Protein AF-A0A2S6N1A1-F1 (afdb_monomer)

Solvent-accessible surface area (backbone atoms only — not comparable to full-atom values): 15565 Å² total; per-residue (Å²): 141,82,86,84,81,82,80,78,83,79,80,75,78,76,71,74,73,72,76,76,71,89,35,47,64,94,71,44,36,56,57,73,34,81,46,63,62,74,66,65,84,39,63,85,40,58,79,93,65,59,42,28,20,37,70,32,15,41,7,48,37,61,89,64,79,57,38,62,58,82,70,67,81,54,87,42,50,49,68,40,73,89,80,32,36,38,38,30,65,29,60,70,36,71,52,67,33,32,38,29,42,55,96,36,23,28,22,38,40,32,47,17,30,44,27,34,42,28,40,25,38,32,26,36,33,86,74,36,42,28,36,34,35,28,37,65,43,16,21,47,29,36,41,30,24,23,27,40,33,17,74,41,41,57,16,58,95,81,23,17,47,34,32,34,19,19,38,26,38,37,42,32,31,20,28,41,32,34,15,2,8,18,41,34,26,32,80,26,35,24,56,82,22,50,37,37,41,28,24,21,27,41,33,24,24,12,51,25,91,90,48,62,8,19,57,22,40,40,37,43,72,34,56,24,36,40,37,42,31,26,27,24,38,40,26,84,64,41,59,17,49,21,43,33,32,64,36,42,10,24,35,38,41,29,50,28,39,40,39,41,34,23,45,18,55,29,35,37,36,65,91,50,44,81,40,53,31,37,42,28,51,27,39,31,37,56,92,48,28,80,37,63,52,31,91,69,42,54,61,70,62,81,51,94,37,60,42,36,41,59,24,31,33,23,86,79,57,49,72,49,40,42,87,74,88,127

Mean predicted aligned error: 6.39 Å

Organism: NCBI:txid333368

Structure (mmCIF, N/CA/C/O backbone):
data_AF-A0A2S6N1A1-F1
#
_entry.id   AF-A0A2S6N1A1-F1
#
loop_
_atom_site.group_PDB
_atom_site.id
_atom_site.type_symbol
_atom_site.label_atom_id
_atom_site.label_alt_id
_atom_site.label_comp_id
_atom_site.label_asym_id
_atom_site.label_entity_id
_atom_site.label_seq_id
_atom_site.pdbx_PDB_ins_code
_atom_site.Cartn_x
_atom_site.Cartn_y
_atom_site.Cartn_z
_atom_site.occupancy
_atom_site.B_iso_or_equiv
_atom_site.auth_seq_id
_atom_site.auth_comp_id
_atom_site.auth_asym_id
_atom_site.auth_atom_id
_atom_site.pdbx_PDB_model_num
ATOM 1 N N . MET A 1 1 ? 62.321 -42.738 20.023 1.00 43.50 1 MET A N 1
ATOM 2 C CA . MET A 1 1 ? 61.514 -42.661 18.787 1.00 43.50 1 MET A CA 1
ATOM 3 C C . MET A 1 1 ? 60.068 -42.420 19.190 1.00 43.50 1 MET A C 1
ATOM 5 O O . MET A 1 1 ? 59.395 -43.364 19.571 1.00 43.50 1 MET A O 1
ATOM 9 N N . ALA A 1 2 ? 59.629 -41.161 19.205 1.00 40.44 2 ALA A N 1
ATOM 10 C CA . ALA A 1 2 ? 58.243 -40.781 19.471 1.00 40.44 2 ALA A CA 1
ATOM 11 C C . ALA A 1 2 ? 57.695 -40.133 18.195 1.00 40.44 2 ALA A C 1
ATOM 13 O O . ALA A 1 2 ? 58.291 -39.187 17.682 1.00 40.44 2 ALA A O 1
ATOM 14 N N . ALA A 1 3 ? 56.633 -40.717 17.643 1.00 39.03 3 ALA A N 1
ATOM 15 C CA . ALA A 1 3 ? 56.030 -40.306 16.384 1.00 39.03 3 ALA A CA 1
ATOM 16 C C . ALA A 1 3 ? 55.129 -39.081 16.597 1.00 39.03 3 ALA A C 1
ATOM 18 O O . ALA A 1 3 ? 54.182 -39.128 17.380 1.00 39.03 3 ALA A O 1
ATOM 19 N N . PHE A 1 4 ? 55.422 -37.996 15.881 1.00 35.44 4 PHE A N 1
ATOM 20 C CA . PHE A 1 4 ? 54.523 -36.856 15.717 1.00 35.44 4 PHE A CA 1
ATOM 21 C C . PHE A 1 4 ? 53.447 -37.227 14.687 1.00 35.44 4 PHE A C 1
ATOM 23 O O . PHE A 1 4 ? 53.740 -37.366 13.501 1.00 35.44 4 PHE A O 1
ATOM 30 N N . LEU A 1 5 ? 52.203 -37.394 15.137 1.00 42.78 5 LEU A N 1
ATOM 31 C CA . LEU A 1 5 ? 51.035 -37.472 14.260 1.00 42.78 5 LEU A CA 1
ATOM 32 C C . LEU A 1 5 ? 50.589 -36.042 13.929 1.00 42.78 5 LEU A C 1
ATOM 34 O O . LEU A 1 5 ? 50.049 -35.338 14.780 1.00 42.78 5 LEU A O 1
ATOM 38 N N . GLY A 1 6 ? 50.856 -35.609 12.697 1.00 37.38 6 GLY A N 1
ATOM 39 C CA . GLY A 1 6 ? 50.357 -34.348 12.154 1.00 37.38 6 GLY A CA 1
ATOM 40 C C . GLY A 1 6 ? 48.846 -34.417 11.937 1.00 37.38 6 GLY A C 1
ATOM 41 O O . GLY A 1 6 ? 48.356 -35.288 11.221 1.00 37.38 6 GLY A O 1
ATOM 42 N N . SER A 1 7 ? 48.105 -33.503 12.560 1.00 45.72 7 SER A N 1
ATOM 43 C CA . SER A 1 7 ? 46.684 -33.303 12.285 1.00 45.72 7 SER A CA 1
ATOM 44 C C . SER A 1 7 ? 46.526 -32.480 11.004 1.00 45.72 7 SER A C 1
ATOM 46 O O . SER A 1 7 ? 47.106 -31.405 10.859 1.00 45.72 7 SER A O 1
ATOM 48 N N . ALA A 1 8 ? 45.761 -33.005 10.048 1.00 42.38 8 ALA A N 1
ATOM 49 C CA . ALA A 1 8 ? 45.391 -32.275 8.842 1.00 42.38 8 ALA A CA 1
ATOM 50 C C . ALA A 1 8 ? 44.412 -31.136 9.197 1.00 42.38 8 ALA A C 1
ATOM 52 O O . ALA A 1 8 ? 43.505 -31.349 10.012 1.00 42.38 8 ALA A O 1
ATOM 53 N N . PRO A 1 9 ? 44.549 -29.940 8.600 1.00 43.59 9 PRO A N 1
ATOM 54 C CA . PRO A 1 9 ? 43.624 -28.847 8.850 1.00 43.59 9 PRO A CA 1
ATOM 55 C C . PRO A 1 9 ? 42.248 -29.191 8.270 1.00 43.59 9 PRO A C 1
ATOM 57 O O . PRO A 1 9 ? 42.107 -29.501 7.087 1.00 43.59 9 PRO A O 1
ATOM 60 N N . ARG A 1 10 ? 41.216 -29.132 9.120 1.00 42.94 10 ARG A N 1
ATOM 61 C CA . ARG A 1 10 ? 39.816 -29.183 8.691 1.00 42.94 10 ARG A CA 1
ATOM 62 C C . ARG A 1 10 ? 39.534 -27.951 7.835 1.00 42.94 10 ARG A C 1
ATOM 64 O O . ARG A 1 10 ? 39.530 -26.835 8.347 1.00 42.94 10 ARG A O 1
ATOM 71 N N . THR A 1 11 ? 39.265 -28.153 6.552 1.00 40.56 11 THR A N 1
ATOM 72 C CA . THR A 1 11 ? 38.637 -27.140 5.703 1.00 40.56 11 THR A CA 1
ATOM 73 C C . THR A 1 11 ? 37.229 -26.892 6.232 1.00 40.56 11 THR A C 1
ATOM 75 O O . THR A 1 11 ? 36.327 -27.704 6.024 1.00 40.56 11 THR A O 1
ATOM 78 N N . ALA A 1 12 ? 37.048 -25.797 6.968 1.00 46.50 12 ALA A N 1
ATOM 79 C CA . ALA A 1 12 ? 35.724 -25.286 7.276 1.00 46.50 12 ALA A CA 1
ATOM 80 C C . ALA A 1 12 ? 35.071 -24.888 5.948 1.00 46.50 12 ALA A C 1
ATOM 82 O O . ALA A 1 12 ? 35.546 -23.971 5.277 1.00 46.50 12 ALA A O 1
ATOM 83 N N . SER A 1 13 ? 34.012 -25.593 5.538 1.00 44.03 13 SER A N 1
ATOM 84 C CA . SER A 1 13 ? 33.155 -25.078 4.478 1.00 44.03 13 SER A CA 1
ATOM 85 C C . SER A 1 13 ? 32.504 -23.825 5.036 1.00 44.03 13 SER A C 1
ATOM 87 O O . SER A 1 13 ? 31.691 -23.901 5.961 1.00 44.03 13 SER A O 1
ATOM 89 N N . VAL A 1 14 ? 32.896 -22.671 4.513 1.00 41.72 14 VAL A N 1
ATOM 90 C CA . VAL A 1 14 ? 32.161 -21.436 4.742 1.00 41.72 14 VAL A CA 1
ATOM 91 C C . VAL A 1 14 ? 30.818 -21.660 4.059 1.00 41.72 14 VAL A C 1
ATOM 93 O O . VAL A 1 14 ? 30.717 -21.588 2.836 1.00 41.72 14 VAL A O 1
ATOM 96 N N . ALA A 1 15 ? 29.804 -22.058 4.827 1.00 40.16 15 ALA A N 1
ATOM 97 C CA . ALA A 1 15 ? 28.438 -21.938 4.363 1.00 40.16 15 ALA A CA 1
ATOM 98 C C . ALA A 1 15 ? 28.276 -20.453 4.044 1.00 40.16 15 ALA A C 1
ATOM 100 O O . ALA A 1 15 ? 28.419 -19.616 4.937 1.00 40.16 15 ALA A O 1
ATOM 101 N N . SER A 1 16 ? 28.102 -20.130 2.762 1.00 40.66 16 SER A N 1
ATOM 102 C CA . SER A 1 16 ? 27.663 -18.803 2.358 1.00 40.66 16 SER A CA 1
ATOM 103 C C . SER A 1 16 ? 26.412 -18.533 3.181 1.00 40.66 16 SER A C 1
ATOM 105 O O . SER A 1 16 ? 25.405 -19.224 3.024 1.00 40.66 16 SER A O 1
ATOM 107 N N . ALA A 1 17 ? 26.519 -17.621 4.149 1.00 37.09 17 ALA A N 1
ATOM 108 C CA . ALA A 1 17 ? 25.348 -17.072 4.790 1.00 37.09 17 ALA A CA 1
ATOM 109 C C . ALA A 1 17 ? 24.544 -16.481 3.637 1.00 37.09 17 ALA A C 1
ATOM 111 O O . ALA A 1 17 ? 24.997 -15.523 3.008 1.00 37.09 17 ALA A O 1
ATOM 112 N N . ALA A 1 18 ? 23.431 -17.129 3.288 1.00 42.22 18 ALA A N 1
ATOM 113 C CA . ALA A 1 18 ? 22.485 -16.558 2.356 1.00 42.22 18 ALA A CA 1
ATOM 114 C C . ALA A 1 18 ? 22.212 -15.151 2.880 1.00 42.22 18 ALA A C 1
ATOM 116 O O . ALA A 1 18 ? 21.794 -14.996 4.031 1.00 42.22 18 ALA A O 1
ATOM 117 N N . VAL A 1 19 ? 22.550 -14.135 2.084 1.00 43.16 19 VAL A N 1
ATOM 118 C CA . VAL A 1 19 ? 22.089 -12.778 2.353 1.00 43.16 19 VAL A CA 1
ATOM 119 C C . VAL A 1 19 ? 20.589 -12.931 2.535 1.00 43.16 19 VAL A C 1
ATOM 121 O O . VAL A 1 19 ? 19.921 -13.437 1.633 1.00 43.16 19 VAL A O 1
ATOM 124 N N . ALA A 1 20 ? 20.086 -12.614 3.728 1.00 51.88 20 ALA A N 1
ATOM 125 C CA . ALA A 1 20 ? 18.657 -12.502 3.925 1.00 51.88 20 ALA A CA 1
ATOM 126 C C . ALA A 1 20 ? 18.229 -11.369 2.997 1.00 51.88 20 ALA A C 1
ATOM 128 O O . ALA A 1 20 ? 18.444 -10.197 3.302 1.00 51.88 20 ALA A O 1
ATOM 129 N N . ILE A 1 21 ? 17.762 -11.730 1.802 1.00 69.44 21 ILE A N 1
ATOM 130 C CA . ILE A 1 21 ? 17.160 -10.784 0.882 1.00 69.44 21 ILE A CA 1
ATOM 131 C C . ILE A 1 21 ? 15.984 -10.231 1.678 1.00 69.44 21 ILE A C 1
ATOM 133 O O . ILE A 1 21 ? 15.171 -11.010 2.171 1.00 69.44 21 ILE A O 1
ATOM 137 N N . GLY A 1 22 ? 15.977 -8.924 1.939 1.00 87.44 22 GLY A N 1
ATOM 138 C CA . GLY A 1 22 ? 14.981 -8.256 2.778 1.00 87.44 22 GLY A CA 1
ATOM 139 C C . GLY A 1 22 ? 13.607 -8.196 2.112 1.00 87.44 22 GLY A C 1
ATOM 140 O O . GLY A 1 22 ? 13.000 -7.141 2.103 1.00 87.44 22 GLY A O 1
ATOM 141 N N . ASP A 1 23 ? 13.157 -9.310 1.533 1.00 94.44 23 ASP A N 1
ATOM 142 C CA . ASP A 1 23 ? 11.966 -9.471 0.702 1.00 94.44 23 ASP A CA 1
ATOM 143 C C . ASP A 1 23 ? 10.694 -9.778 1.504 1.00 94.44 23 ASP A C 1
ATOM 145 O O . ASP A 1 23 ? 9.667 -10.145 0.931 1.00 94.44 23 ASP A O 1
ATOM 149 N N . GLY A 1 24 ? 10.772 -9.675 2.834 1.00 96.19 24 GLY A N 1
ATOM 150 C CA . GLY A 1 24 ? 9.669 -9.880 3.777 1.00 96.19 24 GLY A CA 1
ATOM 151 C C . GLY A 1 24 ? 9.327 -11.342 4.070 1.00 96.19 24 GLY A C 1
ATOM 152 O O . GLY A 1 24 ? 8.709 -11.639 5.089 1.00 96.19 24 GLY A O 1
ATOM 153 N N . SER A 1 25 ? 9.788 -12.298 3.262 1.00 97.06 25 SER A N 1
ATOM 154 C CA . SER A 1 25 ? 9.294 -13.681 3.326 1.00 97.06 25 SER A CA 1
ATOM 155 C C . SER A 1 25 ? 9.544 -14.408 4.652 1.00 97.06 25 SER A C 1
ATOM 157 O O . SER A 1 25 ? 8.787 -15.314 4.999 1.00 97.06 25 SER A O 1
ATOM 159 N N . SER A 1 26 ? 10.565 -14.015 5.423 1.00 95.38 26 SER A N 1
ATOM 160 C CA . SER A 1 26 ? 10.828 -14.560 6.763 1.00 95.38 26 SER A CA 1
ATOM 161 C C . SER A 1 26 ? 9.805 -14.126 7.815 1.00 95.38 26 SER A C 1
ATOM 163 O O . SER A 1 26 ? 9.686 -14.779 8.849 1.00 95.38 26 SER A O 1
ATOM 165 N N . ASN A 1 27 ? 9.098 -13.023 7.562 1.00 96.00 27 ASN A N 1
ATOM 166 C CA . ASN A 1 27 ? 8.098 -12.433 8.449 1.00 96.00 27 ASN A CA 1
ATOM 167 C C . ASN A 1 27 ? 6.667 -12.648 7.935 1.00 96.00 27 ASN A C 1
ATOM 169 O O . ASN A 1 27 ? 5.724 -12.169 8.556 1.00 96.00 27 ASN A O 1
ATOM 173 N N . ALA A 1 28 ? 6.498 -13.377 6.829 1.00 97.12 28 ALA A N 1
ATOM 174 C CA . ALA A 1 28 ? 5.202 -13.662 6.232 1.00 97.12 28 ALA A CA 1
ATOM 175 C C . ALA A 1 28 ? 4.205 -14.252 7.241 1.00 97.12 28 ALA A C 1
ATOM 177 O O . ALA A 1 28 ? 4.561 -15.080 8.089 1.00 97.12 28 ALA A O 1
ATOM 178 N N . SER A 1 29 ? 2.932 -13.866 7.122 1.00 96.81 29 SER A N 1
ATOM 179 C CA . SER A 1 29 ? 1.874 -14.489 7.913 1.00 96.81 29 SER A CA 1
ATOM 180 C C . SER A 1 29 ? 1.677 -15.947 7.496 1.00 96.81 29 SER A C 1
ATOM 182 O O . SER A 1 29 ? 1.967 -16.348 6.367 1.00 96.81 29 SER A O 1
ATOM 184 N N . ALA A 1 30 ? 1.194 -16.769 8.429 1.00 98.12 30 ALA A N 1
ATOM 185 C CA . ALA A 1 30 ? 0.860 -18.153 8.124 1.00 98.12 30 ALA A CA 1
ATOM 186 C C . ALA A 1 30 ? -0.243 -18.197 7.059 1.00 98.12 30 ALA A C 1
ATOM 188 O O . ALA A 1 30 ? -1.239 -17.496 7.192 1.00 98.12 30 ALA A O 1
ATOM 189 N N . GLY A 1 31 ? -0.070 -19.031 6.037 1.00 98.25 31 GLY A N 1
ATOM 190 C CA . GLY A 1 31 ? -1.095 -19.281 5.033 1.00 98.25 31 GLY A CA 1
ATOM 191 C C . GLY A 1 31 ? -0.532 -19.663 3.673 1.00 98.25 31 GLY A C 1
ATOM 192 O O . GLY A 1 31 ? 0.687 -19.709 3.469 1.00 98.25 31 GLY A O 1
ATOM 193 N N . ALA A 1 32 ? -1.428 -19.963 2.736 1.00 98.44 32 ALA A N 1
ATOM 194 C CA . ALA A 1 32 ? -1.060 -20.192 1.341 1.00 98.44 32 ALA A CA 1
ATOM 195 C C . ALA A 1 32 ? -0.929 -18.856 0.582 1.00 98.44 32 ALA A C 1
ATOM 197 O O . ALA A 1 32 ? -1.766 -17.980 0.771 1.00 98.44 32 ALA A O 1
ATOM 198 N N . PRO A 1 33 ? 0.062 -18.671 -0.311 1.00 98.62 33 PRO A N 1
ATOM 199 C CA . PRO A 1 33 ? 0.123 -17.468 -1.142 1.00 98.62 33 PRO A CA 1
ATOM 200 C C . PRO A 1 33 ? -1.154 -17.308 -1.983 1.00 98.62 33 PRO A C 1
ATOM 202 O O . PRO A 1 33 ? -1.675 -18.296 -2.502 1.00 98.62 33 PRO A O 1
ATOM 205 N N . GLN A 1 34 ? -1.641 -16.076 -2.137 1.00 98.44 34 GLN A N 1
ATOM 206 C CA . GLN A 1 34 ? -2.904 -15.761 -2.817 1.00 98.44 34 GLN A CA 1
ATOM 207 C C . GLN A 1 34 ? -2.883 -16.053 -4.326 1.00 98.44 34 GLN A C 1
ATOM 209 O O . GLN A 1 34 ? -3.880 -16.487 -4.900 1.00 98.44 34 GLN A O 1
ATOM 214 N N . VAL A 1 35 ? -1.747 -15.821 -4.987 1.00 98.00 35 VAL A N 1
ATOM 215 C CA . VAL A 1 35 ? -1.579 -15.903 -6.447 1.00 98.00 35 VAL A CA 1
ATOM 216 C C . VAL A 1 35 ? -0.312 -16.686 -6.838 1.00 98.00 35 VAL A C 1
ATOM 218 O O . VAL A 1 35 ? 0.534 -16.200 -7.592 1.00 98.00 35 VAL A O 1
ATOM 221 N N . PRO A 1 36 ? -0.165 -17.954 -6.404 1.00 98.19 36 PRO A N 1
ATOM 222 C CA . PRO A 1 36 ? 1.108 -18.687 -6.440 1.00 98.19 36 PRO A CA 1
ATOM 223 C C . PRO A 1 36 ? 1.600 -19.054 -7.846 1.00 98.19 36 PRO A C 1
ATOM 225 O O . PRO A 1 36 ? 2.730 -19.501 -8.031 1.00 98.19 36 PRO A O 1
ATOM 228 N N . ASN A 1 37 ? 0.742 -18.910 -8.856 1.00 97.75 37 ASN A N 1
ATOM 229 C CA . ASN A 1 37 ? 1.029 -19.312 -10.231 1.00 97.75 37 ASN A CA 1
ATOM 230 C C . ASN A 1 37 ? 1.221 -18.129 -11.181 1.00 97.75 37 ASN A C 1
ATOM 232 O O . ASN A 1 37 ? 1.534 -18.346 -12.348 1.00 97.75 37 ASN A O 1
ATOM 236 N N . VAL A 1 38 ? 1.019 -16.901 -10.705 1.00 96.75 38 VAL A N 1
ATOM 237 C CA . VAL A 1 38 ? 0.876 -15.726 -11.571 1.00 96.75 38 VAL A CA 1
ATOM 238 C C . VAL A 1 38 ? 2.155 -15.374 -12.333 1.00 96.75 38 VAL A C 1
ATOM 240 O O . VAL A 1 38 ? 2.080 -14.877 -13.449 1.00 96.75 38 VAL A O 1
ATOM 243 N N . LEU A 1 39 ? 3.327 -15.712 -11.786 1.00 97.75 39 LEU A N 1
ATOM 244 C CA . LEU A 1 39 ? 4.611 -15.439 -12.436 1.00 97.75 39 LEU A CA 1
ATOM 245 C C . LEU A 1 39 ? 5.095 -16.569 -13.355 1.00 97.75 39 LEU A C 1
ATOM 247 O O . LEU A 1 39 ? 6.094 -16.412 -14.052 1.00 97.75 39 LEU A O 1
ATOM 251 N N . LYS A 1 40 ? 4.397 -17.714 -13.397 1.00 96.50 40 LYS A N 1
ATOM 252 C CA . LYS A 1 40 ? 4.868 -18.902 -14.131 1.00 96.50 40 LYS A CA 1
ATOM 253 C C . LYS A 1 40 ? 5.023 -18.664 -15.634 1.00 96.50 40 LYS A C 1
ATOM 255 O O . LYS A 1 40 ? 5.873 -19.297 -16.253 1.00 96.50 40 LYS A O 1
ATOM 260 N N . SER A 1 41 ? 4.217 -17.780 -16.221 1.00 94.69 41 SER A N 1
ATOM 261 C CA . SER A 1 41 ? 4.251 -17.486 -17.658 1.00 94.69 41 SER A CA 1
ATOM 262 C C . SER A 1 41 ? 5.478 -16.692 -18.106 1.00 94.69 41 SER A C 1
ATOM 264 O O . SER A 1 41 ? 5.798 -16.735 -19.289 1.00 94.69 41 SER A O 1
ATOM 266 N N . TYR A 1 42 ? 6.176 -16.002 -17.198 1.00 96.56 42 TYR A N 1
ATOM 267 C CA . TYR A 1 42 ? 7.333 -15.162 -17.540 1.00 96.56 42 TYR A CA 1
ATOM 268 C C . TYR A 1 42 ? 8.662 -15.935 -17.583 1.00 96.56 42 TYR A C 1
ATOM 270 O O . TYR A 1 42 ? 9.702 -15.383 -17.939 1.00 96.56 42 TYR A O 1
ATOM 278 N N . GLY A 1 43 ? 8.651 -17.232 -17.256 1.00 95.12 43 GLY A N 1
ATOM 279 C CA . GLY A 1 43 ? 9.834 -18.085 -17.351 1.00 95.12 43 GLY A CA 1
ATOM 280 C C . GLY A 1 43 ? 10.994 -17.573 -16.493 1.00 95.12 43 GLY A C 1
ATOM 281 O O . GLY A 1 43 ? 10.853 -17.439 -15.283 1.00 95.12 43 GLY A O 1
ATOM 282 N N . ALA A 1 44 ? 12.147 -17.328 -17.120 1.00 94.44 44 ALA A N 1
ATOM 283 C CA . ALA A 1 44 ? 13.356 -16.863 -16.435 1.00 94.44 44 ALA A CA 1
ATOM 284 C C . ALA A 1 44 ? 13.368 -15.349 -16.145 1.00 94.44 44 ALA A C 1
ATOM 286 O O . ALA A 1 44 ? 14.228 -14.892 -15.398 1.00 94.44 44 ALA A O 1
ATOM 287 N N . ASN A 1 45 ? 12.426 -14.580 -16.698 1.00 96.19 45 ASN A N 1
ATOM 288 C CA . ASN A 1 45 ? 12.369 -13.123 -16.553 1.00 96.19 45 ASN A CA 1
ATOM 289 C C . ASN A 1 45 ? 11.572 -12.715 -15.304 1.00 96.19 45 ASN A C 1
ATOM 291 O O . ASN A 1 45 ? 10.690 -11.866 -15.365 1.00 96.19 45 ASN A O 1
ATOM 295 N N . VAL A 1 46 ? 11.834 -13.371 -14.179 1.00 96.88 46 VAL A N 1
ATOM 296 C CA . VAL A 1 46 ? 11.164 -13.136 -12.893 1.00 96.88 46 VAL A CA 1
ATOM 297 C C . VAL A 1 46 ? 12.207 -12.767 -11.843 1.00 96.88 46 VAL A C 1
ATOM 299 O O . VAL A 1 46 ? 13.370 -13.156 -11.984 1.00 96.88 46 VAL A O 1
ATOM 302 N N . PRO A 1 47 ? 11.828 -12.034 -10.785 1.00 96.88 47 PRO A N 1
ATOM 303 C CA . PRO A 1 47 ? 12.771 -11.677 -9.736 1.00 96.88 47 PRO A CA 1
ATOM 304 C C . PRO A 1 47 ? 13.351 -12.905 -9.030 1.00 96.88 47 PRO A C 1
ATOM 306 O O . PRO A 1 47 ? 12.699 -13.942 -8.894 1.00 96.88 47 PRO A O 1
ATOM 309 N N . THR A 1 48 ? 14.575 -12.767 -8.520 1.00 94.94 48 THR A N 1
ATOM 310 C CA . THR A 1 48 ? 15.262 -13.829 -7.765 1.00 94.94 48 THR A CA 1
ATOM 311 C C . THR A 1 48 ? 14.851 -13.895 -6.293 1.00 94.94 48 THR A C 1
ATOM 313 O O . THR A 1 48 ? 15.223 -14.842 -5.600 1.00 94.94 48 THR A O 1
ATOM 316 N N . TRP A 1 49 ? 14.131 -12.887 -5.794 1.00 96.50 49 TRP A N 1
ATOM 317 C CA . TRP A 1 49 ? 13.613 -12.840 -4.426 1.00 96.50 49 TRP A CA 1
ATOM 318 C C . TRP A 1 49 ? 12.213 -13.444 -4.320 1.00 96.50 49 TRP A C 1
ATOM 320 O O . TRP A 1 49 ? 11.525 -13.681 -5.317 1.00 96.50 49 TRP A O 1
ATOM 330 N N . ARG A 1 50 ? 11.772 -13.705 -3.089 1.00 97.81 50 ARG A N 1
ATOM 331 C CA . ARG A 1 50 ? 10.418 -14.184 -2.824 1.00 97.81 50 ARG A CA 1
ATOM 332 C C . ARG A 1 50 ? 9.451 -13.006 -2.869 1.00 97.81 50 ARG A C 1
ATOM 334 O O . ARG A 1 50 ? 9.644 -11.987 -2.230 1.00 97.81 50 ARG A O 1
ATOM 341 N N . VAL A 1 51 ? 8.381 -13.180 -3.625 1.00 98.56 51 VAL A N 1
ATOM 342 C CA . VAL A 1 51 ? 7.388 -12.139 -3.939 1.00 98.56 51 VAL A CA 1
ATOM 343 C C . VAL A 1 51 ? 6.144 -12.316 -3.072 1.00 98.56 51 VAL A C 1
ATOM 345 O O . VAL A 1 51 ? 5.599 -13.427 -3.013 1.00 98.56 51 VAL A O 1
ATOM 348 N N . ALA A 1 52 ? 5.695 -11.224 -2.447 1.00 98.69 52 ALA A N 1
ATOM 349 C CA . ALA A 1 52 ? 4.454 -11.134 -1.681 1.00 98.69 52 ALA A CA 1
ATOM 350 C C . ALA A 1 52 ? 3.261 -11.687 -2.473 1.00 98.69 52 ALA A C 1
ATOM 352 O O . ALA A 1 52 ? 3.113 -11.416 -3.664 1.00 98.69 52 ALA A O 1
ATOM 353 N N . GLY A 1 53 ? 2.433 -12.522 -1.846 1.00 98.69 53 GLY A N 1
ATOM 354 C CA . GLY A 1 53 ? 1.257 -13.114 -2.486 1.00 98.69 53 GLY A CA 1
ATOM 355 C C . GLY A 1 53 ? 1.538 -14.236 -3.492 1.00 98.69 53 GLY A C 1
ATOM 356 O O . GLY A 1 53 ? 0.648 -15.036 -3.765 1.00 98.69 53 GLY A O 1
ATOM 357 N N . VAL A 1 54 ? 2.760 -14.363 -4.019 1.00 98.69 54 VAL A N 1
ATOM 358 C CA . VAL A 1 54 ? 3.149 -15.451 -4.942 1.00 98.69 54 VAL A CA 1
ATOM 359 C C . VAL A 1 54 ? 3.871 -16.564 -4.200 1.00 98.69 54 VAL A C 1
ATOM 361 O O . VAL A 1 54 ? 3.544 -17.741 -4.326 1.00 98.69 54 VAL A O 1
ATOM 364 N N . HIS A 1 55 ? 4.885 -16.191 -3.427 1.00 98.56 55 HIS A N 1
ATOM 365 C CA . HIS A 1 55 ? 5.791 -17.128 -2.775 1.00 98.56 55 HIS A CA 1
ATOM 366 C C . HIS A 1 55 ? 5.490 -17.285 -1.287 1.00 98.56 55 HIS A C 1
ATOM 368 O O . HIS A 1 55 ? 5.864 -18.294 -0.688 1.00 98.56 55 HIS A O 1
ATOM 374 N N . TYR A 1 56 ? 4.844 -16.299 -0.677 1.00 98.62 56 TYR A N 1
ATOM 375 C CA . TYR A 1 56 ? 4.422 -16.333 0.715 1.00 98.62 56 TYR A CA 1
ATOM 376 C C . TYR A 1 56 ? 3.090 -15.601 0.882 1.00 98.62 56 TYR A C 1
ATOM 378 O O . TYR A 1 56 ? 2.723 -14.769 0.052 1.00 98.62 56 TYR A O 1
ATOM 386 N N . HIS A 1 57 ? 2.362 -15.958 1.933 1.00 98.81 57 HIS A N 1
ATOM 387 C CA . HIS A 1 57 ? 1.078 -15.361 2.269 1.00 98.81 57 HIS A CA 1
ATOM 388 C C . HIS A 1 57 ? 1.262 -13.981 2.918 1.00 98.81 57 HIS A C 1
ATOM 390 O O . HIS A 1 57 ? 2.173 -13.772 3.722 1.00 98.81 57 HIS A O 1
ATOM 396 N N . VAL A 1 58 ? 0.376 -13.050 2.572 1.00 98.81 58 VAL A N 1
ATOM 397 C CA . VAL A 1 58 ? 0.256 -11.714 3.180 1.00 98.81 58 VAL A CA 1
ATOM 398 C C . VAL A 1 58 ? -1.192 -11.455 3.588 1.00 98.81 58 VAL A C 1
ATOM 400 O O . VAL A 1 58 ? -2.098 -12.125 3.107 1.00 98.81 58 VAL A O 1
ATOM 403 N N . GLY A 1 59 ? -1.429 -10.502 4.483 1.00 98.75 59 GLY A N 1
ATOM 404 C CA . GLY A 1 59 ? -2.732 -10.280 5.108 1.00 98.75 59 GLY A CA 1
ATOM 405 C C . GLY A 1 59 ? -2.934 -11.122 6.368 1.00 98.75 59 GLY A C 1
ATOM 406 O O . GLY A 1 59 ? -1.962 -11.587 6.981 1.00 98.75 59 GLY A O 1
ATOM 407 N N . VAL A 1 60 ? -4.194 -11.290 6.776 1.00 98.75 60 VAL A N 1
ATOM 408 C CA . VAL A 1 60 ? -4.559 -11.963 8.034 1.00 98.75 60 VAL A CA 1
ATOM 409 C C . VAL A 1 60 ? -4.068 -13.415 8.037 1.00 98.75 60 VAL A C 1
ATOM 411 O O . VAL A 1 60 ? -4.433 -14.150 7.127 1.00 98.75 60 VAL A O 1
ATOM 414 N N . PRO A 1 61 ? -3.298 -13.864 9.048 1.00 98.38 61 PRO A N 1
ATOM 415 C CA . PRO A 1 61 ? -2.829 -15.246 9.109 1.00 98.38 61 PRO A CA 1
ATOM 416 C C . PRO A 1 61 ? -3.968 -16.276 9.066 1.00 98.38 61 PRO A C 1
ATOM 418 O O . PRO A 1 61 ? -4.931 -16.179 9.834 1.00 98.38 61 PRO A O 1
ATOM 421 N N . ASP A 1 62 ? -3.809 -17.311 8.244 1.00 97.69 62 ASP A N 1
ATOM 422 C CA . ASP A 1 62 ? -4.722 -18.448 8.169 1.00 97.69 62 ASP A CA 1
ATOM 423 C C . ASP A 1 62 ? -4.896 -19.104 9.546 1.00 97.69 62 ASP A C 1
ATOM 425 O O . ASP A 1 62 ? -3.940 -19.362 10.284 1.00 97.69 62 ASP A O 1
ATOM 429 N N . GLY A 1 63 ? -6.150 -19.395 9.897 1.00 97.12 63 GLY A N 1
ATOM 430 C CA . GLY A 1 63 ? -6.509 -20.013 11.174 1.00 97.12 63 GLY A CA 1
ATOM 431 C C . GLY A 1 63 ? -6.516 -19.059 12.373 1.00 97.12 63 GLY A C 1
ATOM 432 O O . GLY A 1 63 ? -6.851 -19.494 13.478 1.00 97.12 63 GLY A O 1
ATOM 433 N N . LEU A 1 64 ? -6.201 -17.771 12.193 1.00 98.06 64 LEU A N 1
ATOM 434 C CA . LEU A 1 64 ? -6.384 -16.787 13.254 1.00 98.06 64 LEU A CA 1
ATOM 435 C C . LEU A 1 64 ? -7.880 -16.566 13.519 1.00 98.06 64 LEU A C 1
ATOM 437 O O . LEU A 1 64 ? -8.631 -16.139 12.647 1.00 98.06 64 LEU A O 1
ATOM 441 N N . MET A 1 65 ? -8.309 -16.807 14.757 1.00 98.38 65 MET A N 1
ATOM 442 C CA . MET A 1 65 ? -9.653 -16.436 15.197 1.00 98.38 65 MET A CA 1
ATOM 443 C C . MET A 1 65 ? -9.723 -14.927 15.431 1.00 98.38 65 MET A C 1
ATOM 445 O O . MET A 1 65 ? -9.109 -14.406 16.365 1.00 98.38 65 MET A O 1
ATOM 449 N N . LEU A 1 66 ? -10.485 -14.237 14.589 1.00 98.62 66 LEU A N 1
ATOM 450 C CA . LEU A 1 66 ? -10.719 -12.805 14.710 1.00 98.62 66 LEU A CA 1
ATOM 451 C C . LEU A 1 66 ? -11.855 -12.507 15.694 1.00 98.62 66 LEU A C 1
ATOM 453 O O . LEU A 1 66 ? -12.832 -13.249 15.797 1.00 98.62 66 LEU A O 1
ATOM 457 N N . LYS A 1 67 ? -11.714 -11.408 16.432 1.00 98.62 67 LYS A N 1
ATOM 458 C CA . LYS A 1 67 ? -12.697 -10.926 17.408 1.00 98.62 67 LYS A CA 1
ATOM 459 C C . LYS A 1 67 ? -13.682 -9.962 16.753 1.00 98.62 67 LYS A C 1
ATOM 461 O O . LYS A 1 67 ? -13.304 -9.198 15.870 1.00 98.62 67 LYS A O 1
ATOM 466 N N . ASP A 1 68 ? -14.907 -9.927 17.262 1.00 98.31 68 ASP A N 1
ATOM 467 C CA . ASP A 1 68 ? -15.893 -8.912 16.884 1.00 98.31 68 ASP A CA 1
ATOM 468 C C . ASP A 1 68 ? -15.449 -7.521 17.396 1.00 98.31 68 ASP A C 1
ATOM 470 O O . ASP A 1 68 ? -15.156 -7.381 18.591 1.00 98.31 68 ASP A O 1
ATOM 474 N N . PRO A 1 69 ? -15.383 -6.485 16.540 1.00 98.56 69 PRO A N 1
ATOM 475 C CA . PRO A 1 69 ? -15.022 -5.124 16.937 1.00 98.56 69 PRO A CA 1
ATOM 476 C C . PRO A 1 69 ? -15.962 -4.503 17.981 1.00 98.56 69 PRO A C 1
ATOM 478 O O . PRO A 1 69 ? -15.519 -3.647 18.749 1.00 98.56 69 PRO A O 1
ATOM 481 N N . SER A 1 70 ? -17.213 -4.968 18.094 1.00 98.12 70 SER A N 1
ATOM 482 C CA . SER A 1 70 ? -18.155 -4.531 19.135 1.00 98.12 70 SER A CA 1
ATOM 483 C C . SER A 1 70 ? -17.657 -4.826 20.560 1.00 98.12 70 SER A C 1
ATOM 485 O O . SER A 1 70 ? -18.079 -4.189 21.525 1.00 98.12 70 SER A O 1
ATOM 487 N N . THR A 1 71 ? -16.717 -5.769 20.687 1.00 98.06 71 THR A N 1
ATOM 488 C CA . THR A 1 71 ? -16.147 -6.231 21.960 1.00 98.06 71 THR A CA 1
ATOM 489 C C . THR A 1 71 ? -14.916 -5.443 22.411 1.00 98.06 71 THR A C 1
ATOM 491 O O . THR A 1 71 ? -14.385 -5.706 23.493 1.00 98.06 71 THR A O 1
ATOM 494 N N . ILE A 1 72 ? -14.431 -4.486 21.609 1.00 98.62 72 ILE A N 1
ATOM 495 C CA . ILE A 1 72 ? -13.248 -3.697 21.961 1.00 98.62 72 ILE A CA 1
ATOM 496 C C . ILE A 1 72 ? -13.516 -2.907 23.246 1.00 98.62 72 ILE A C 1
ATOM 498 O O . ILE A 1 72 ? -14.433 -2.094 23.334 1.00 98.62 72 ILE A O 1
ATOM 502 N N . SER A 1 73 ? -12.652 -3.114 24.238 1.00 97.81 73 SER A N 1
ATOM 503 C CA . SER A 1 73 ? -12.669 -2.385 25.501 1.00 97.81 73 SER A CA 1
ATOM 504 C C . SER A 1 73 ? -11.234 -2.095 25.927 1.00 97.81 73 SER A C 1
ATOM 506 O O . SER A 1 73 ? -10.529 -2.968 26.431 1.00 97.81 73 SER A O 1
ATOM 508 N N . MET A 1 74 ? -10.759 -0.880 25.647 1.00 98.00 74 MET A N 1
ATOM 509 C CA . MET A 1 74 ? -9.419 -0.425 26.024 1.00 98.00 74 MET A CA 1
ATOM 510 C C . MET A 1 74 ? -9.351 1.099 26.112 1.00 98.00 74 MET A C 1
ATOM 512 O O . MET A 1 74 ? -10.170 1.809 25.529 1.00 98.00 74 MET A O 1
ATOM 516 N N . ALA A 1 75 ? -8.368 1.606 26.853 1.00 98.38 75 ALA A N 1
ATOM 517 C CA . ALA A 1 75 ? -8.168 3.041 26.996 1.00 98.38 75 ALA A CA 1
ATOM 518 C C . ALA A 1 75 ? -7.848 3.688 25.641 1.00 98.38 75 ALA A C 1
ATOM 520 O O . ALA A 1 75 ? -7.109 3.129 24.834 1.00 98.38 75 ALA A O 1
ATOM 521 N N . GLY A 1 76 ? -8.401 4.879 25.406 1.00 98.38 76 GLY A N 1
ATOM 522 C CA . GLY A 1 76 ? -8.172 5.612 24.162 1.00 98.38 76 GLY A CA 1
ATOM 523 C C . GLY A 1 76 ? -8.940 5.081 22.952 1.00 98.38 76 GLY A C 1
ATOM 524 O O . GLY A 1 76 ? -8.709 5.578 21.853 1.00 98.38 76 GLY A O 1
ATOM 525 N N . VAL A 1 77 ? -9.847 4.114 23.133 1.00 98.88 77 VAL A N 1
ATOM 526 C CA . VAL A 1 77 ? -10.701 3.589 22.063 1.00 98.88 77 VAL A CA 1
ATOM 527 C C . VAL A 1 77 ? -12.162 3.614 22.493 1.00 98.88 77 VAL A C 1
ATOM 529 O O . VAL A 1 77 ? -12.503 3.190 23.595 1.00 98.88 77 VAL A O 1
ATOM 532 N N . SER A 1 78 ? -13.033 4.097 21.612 1.00 98.75 78 SER A N 1
ATOM 533 C CA . SER A 1 78 ? -14.486 4.041 21.779 1.00 98.75 78 SER A CA 1
ATOM 534 C C . SER A 1 78 ? -15.125 3.329 20.595 1.00 98.75 78 SER A C 1
ATOM 536 O O . SER A 1 78 ? -14.721 3.557 19.454 1.00 98.75 78 SER A O 1
ATOM 538 N N . VAL A 1 79 ? -16.142 2.515 20.866 1.00 98.75 79 VAL A N 1
ATOM 539 C CA . VAL A 1 79 ? -16.872 1.748 19.854 1.00 98.75 79 VAL A CA 1
ATOM 540 C C . VAL A 1 79 ? -18.278 2.311 19.702 1.00 98.75 79 VAL A C 1
ATOM 542 O O . VAL A 1 79 ? -19.053 2.323 20.657 1.00 98.75 79 VAL A O 1
ATOM 545 N N . ASP A 1 80 ? -18.613 2.743 18.493 1.00 98.12 80 ASP A N 1
ATOM 546 C CA . ASP A 1 80 ? -19.976 3.035 18.071 1.00 98.12 80 ASP A CA 1
ATOM 547 C C . ASP A 1 80 ? -20.504 1.847 17.264 1.00 98.12 80 ASP A C 1
ATOM 549 O O . ASP A 1 80 ? -20.315 1.751 16.050 1.00 98.12 80 ASP A O 1
ATOM 553 N N . ALA A 1 81 ? -21.143 0.910 17.963 1.00 97.38 81 ALA A N 1
ATOM 554 C CA . ALA A 1 81 ? -21.677 -0.297 17.344 1.00 97.38 81 ALA A CA 1
ATOM 555 C C . ALA A 1 81 ? -22.927 -0.052 16.490 1.00 97.38 81 ALA A C 1
ATOM 557 O O . ALA A 1 81 ? -23.310 -0.929 15.728 1.00 97.38 81 ALA A O 1
ATOM 558 N N . VAL A 1 82 ? -23.568 1.115 16.601 1.00 96.31 82 VAL A N 1
ATOM 559 C CA . VAL A 1 82 ? -24.741 1.448 15.781 1.00 96.31 82 VAL A CA 1
ATOM 560 C C . VAL A 1 82 ? -24.297 1.916 14.400 1.00 96.31 82 VAL A C 1
ATOM 562 O O . VAL A 1 82 ? -24.887 1.524 13.397 1.00 96.31 82 VAL A O 1
ATOM 565 N N . HIS A 1 83 ? -23.243 2.730 14.348 1.00 96.12 83 HIS A N 1
ATOM 566 C CA . HIS A 1 83 ? -22.706 3.265 13.096 1.00 96.12 83 HIS A CA 1
ATOM 567 C C . HIS A 1 83 ? -21.508 2.471 12.555 1.00 96.12 83 HIS A C 1
ATOM 569 O O . HIS A 1 83 ? -20.985 2.820 11.503 1.00 96.12 83 HIS A O 1
ATOM 575 N N . HIS A 1 84 ? -21.086 1.411 13.250 1.00 97.81 84 HIS A N 1
ATOM 576 C CA . HIS A 1 84 ? -19.925 0.578 12.924 1.00 97.81 84 HIS A CA 1
ATOM 577 C C . HIS A 1 84 ? -18.608 1.364 12.829 1.00 97.81 84 HIS A C 1
ATOM 579 O O . HIS A 1 84 ? -17.814 1.191 11.904 1.00 97.81 84 HIS A O 1
ATOM 585 N N . ILE A 1 85 ? -18.359 2.230 13.816 1.00 98.19 85 ILE A N 1
ATOM 586 C CA . ILE A 1 85 ? -17.143 3.048 13.885 1.00 98.19 85 ILE A CA 1
ATOM 587 C C . ILE A 1 85 ? -16.374 2.728 15.164 1.00 98.19 85 ILE A C 1
ATOM 589 O O . ILE A 1 85 ? -16.881 2.876 16.276 1.00 98.19 85 ILE A O 1
ATOM 593 N N . VAL A 1 86 ? -15.107 2.355 15.015 1.00 98.81 86 VAL A N 1
ATOM 594 C CA . VAL A 1 86 ? -14.135 2.293 16.108 1.00 98.81 86 VAL A CA 1
ATOM 595 C C . VAL A 1 86 ? -13.275 3.542 16.051 1.00 98.81 86 VAL A C 1
ATOM 597 O O . VAL A 1 86 ? -12.516 3.746 15.108 1.00 98.81 86 VAL A O 1
ATOM 600 N N . LYS A 1 87 ? -13.387 4.393 17.067 1.00 98.81 87 LYS A N 1
ATOM 601 C CA . LYS A 1 87 ? -12.634 5.643 17.155 1.00 98.81 87 LYS A CA 1
ATOM 602 C C . LYS A 1 87 ? -11.442 5.474 18.090 1.00 98.81 87 LYS A C 1
ATOM 604 O O . LYS A 1 87 ? -11.627 5.140 19.260 1.00 98.81 87 LYS A O 1
ATOM 609 N N . VAL A 1 88 ? -10.241 5.748 17.590 1.00 98.88 88 VAL A N 1
ATOM 610 C CA . VAL A 1 88 ? -8.982 5.706 18.346 1.00 98.88 88 VAL A CA 1
ATOM 611 C C . VAL A 1 88 ? -8.527 7.134 18.630 1.00 98.88 88 VAL A C 1
ATOM 613 O O . VAL A 1 88 ? -8.120 7.853 17.722 1.00 98.88 88 VAL A O 1
ATOM 616 N N . THR A 1 89 ? -8.610 7.563 19.887 1.00 98.69 89 THR A N 1
ATOM 617 C CA . THR A 1 89 ? -8.199 8.904 20.342 1.00 98.69 89 THR A CA 1
ATOM 618 C C . THR A 1 89 ? -7.010 8.882 21.300 1.00 98.69 89 THR A C 1
ATOM 620 O O . THR A 1 89 ? -6.475 9.938 21.621 1.00 98.69 89 THR A O 1
ATOM 623 N N . GLY A 1 90 ? -6.619 7.712 21.810 1.00 98.44 90 GLY A N 1
ATOM 624 C CA . GLY A 1 90 ? -5.397 7.549 22.598 1.00 98.44 90 GLY A CA 1
ATOM 625 C C . GLY A 1 90 ? -4.216 7.148 21.721 1.00 98.44 90 GLY A C 1
ATOM 626 O O . GLY A 1 90 ? -4.382 6.380 20.778 1.00 98.44 90 GLY A O 1
ATOM 627 N N . SER A 1 91 ? -3.025 7.643 22.049 1.00 98.31 91 SER A N 1
ATOM 628 C CA . SER A 1 91 ? -1.787 7.212 21.394 1.00 98.31 91 SER A CA 1
ATOM 629 C C . SER A 1 91 ? -1.338 5.826 21.857 1.00 98.31 91 SER A C 1
ATOM 631 O O . SER A 1 91 ? -1.698 5.391 22.953 1.00 98.31 91 SER A O 1
ATOM 633 N N . ASN A 1 92 ? -0.479 5.173 21.069 1.00 98.31 92 ASN A N 1
ATOM 634 C CA . ASN A 1 92 ? 0.091 3.849 21.376 1.00 98.31 92 ASN A CA 1
ATOM 635 C C . ASN A 1 92 ? -0.969 2.738 21.487 1.00 98.31 92 ASN A C 1
ATOM 637 O O . ASN A 1 92 ? -0.820 1.782 22.252 1.00 98.31 92 ASN A O 1
ATOM 641 N N . VAL A 1 93 ? -2.068 2.872 20.744 1.00 98.75 93 VAL A N 1
ATOM 642 C CA . VAL A 1 93 ? -3.135 1.871 20.695 1.00 98.75 93 VAL A CA 1
ATOM 643 C C . VAL A 1 93 ? -2.766 0.779 19.700 1.00 98.75 93 VAL A C 1
ATOM 645 O O . VAL A 1 93 ? -2.333 1.055 18.588 1.00 98.75 93 VAL A O 1
ATOM 648 N N . THR A 1 94 ? -2.989 -0.481 20.076 1.00 98.81 94 THR A N 1
ATOM 649 C CA . THR A 1 94 ? -2.877 -1.621 19.160 1.00 98.81 94 THR A CA 1
ATOM 650 C C . THR A 1 94 ? -4.220 -2.332 19.027 1.00 98.81 94 THR A C 1
ATOM 652 O O . THR A 1 94 ? -4.689 -2.982 19.964 1.00 98.81 94 THR A O 1
ATOM 655 N N . LEU A 1 95 ? -4.821 -2.259 17.841 1.00 98.88 95 LEU A N 1
ATOM 656 C CA . LEU A 1 95 ? -5.967 -3.073 17.447 1.00 98.88 95 LEU A CA 1
ATOM 657 C C . LEU A 1 95 ? -5.442 -4.326 16.748 1.00 98.88 95 LEU A C 1
ATOM 659 O O . LEU A 1 95 ? -4.975 -4.252 15.617 1.00 98.88 95 LEU A O 1
ATOM 663 N N . ASN A 1 96 ? -5.482 -5.470 17.435 1.00 98.88 96 ASN A N 1
ATOM 664 C CA . ASN A 1 96 ? -4.918 -6.724 16.935 1.00 98.88 96 ASN A CA 1
ATOM 665 C C . ASN A 1 96 ? -5.960 -7.846 16.881 1.00 98.88 96 ASN A C 1
ATOM 667 O O . ASN A 1 96 ? -6.515 -8.200 17.930 1.00 98.88 96 ASN A O 1
ATOM 671 N N . GLY A 1 97 ? -6.175 -8.430 15.700 1.00 98.75 97 GLY A N 1
ATOM 672 C CA . GLY A 1 97 ? -6.998 -9.629 15.532 1.00 98.75 97 GLY A CA 1
ATOM 673 C C . GLY A 1 97 ? -8.500 -9.362 15.574 1.00 98.75 97 GLY A C 1
ATOM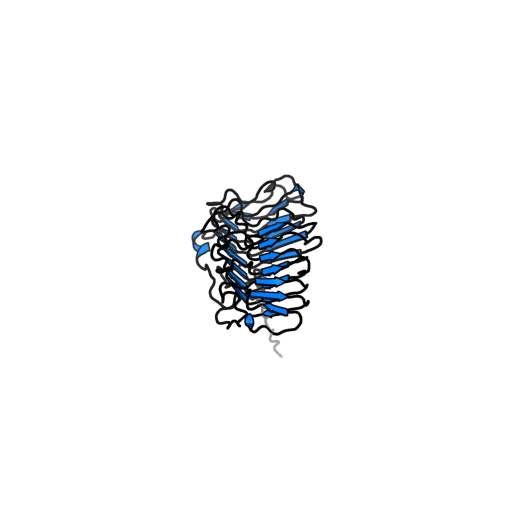 674 O O . GLY A 1 97 ? -9.200 -10.048 16.318 1.00 98.75 97 GLY A O 1
ATOM 675 N N . TYR A 1 98 ? -8.992 -8.353 14.849 1.00 98.88 98 TYR A N 1
ATOM 676 C CA . TYR A 1 98 ? -10.424 -8.030 14.763 1.00 98.88 98 TYR A CA 1
ATOM 677 C C . TYR A 1 98 ? -10.979 -8.243 13.350 1.00 98.88 98 TYR A C 1
ATOM 679 O O . TYR A 1 98 ? -10.287 -8.002 12.360 1.00 98.88 98 TYR A O 1
ATOM 687 N N . ASP A 1 99 ? -12.234 -8.684 13.272 1.00 98.75 99 ASP A N 1
ATOM 688 C CA . ASP A 1 99 ? -12.983 -8.820 12.024 1.00 98.75 99 ASP A CA 1
ATOM 689 C C . ASP A 1 99 ? -13.935 -7.639 11.835 1.00 98.75 99 ASP A C 1
ATOM 691 O O . ASP A 1 99 ? -15.078 -7.637 12.289 1.00 98.75 99 ASP A O 1
ATOM 695 N N . PHE A 1 100 ? -13.452 -6.623 11.134 1.00 98.88 100 PHE A N 1
ATOM 696 C CA . PHE A 1 100 ? -14.208 -5.439 10.748 1.00 98.88 100 PHE A CA 1
ATOM 697 C C . PHE A 1 100 ? -15.077 -5.670 9.497 1.00 98.88 100 PHE A C 1
ATOM 699 O O . PHE A 1 100 ? -15.676 -4.720 8.999 1.00 98.88 100 PHE A O 1
ATOM 706 N N . SER A 1 101 ? -15.173 -6.896 8.963 1.00 98.00 101 SER A N 1
ATOM 707 C CA . SER A 1 101 ? -16.026 -7.191 7.797 1.00 98.00 101 SER A CA 1
ATOM 708 C C . SER A 1 101 ? -17.504 -7.425 8.141 1.00 98.00 101 SER A C 1
ATOM 710 O O . SER A 1 101 ? -18.378 -7.271 7.283 1.00 98.00 101 SER A O 1
ATOM 712 N N . GLY A 1 102 ? -17.803 -7.777 9.397 1.00 94.56 102 GLY A N 1
ATOM 713 C CA . GLY A 1 102 ? -19.163 -8.039 9.871 1.00 94.56 102 GLY A CA 1
ATOM 714 C C . GLY A 1 102 ? -20.076 -6.806 9.834 1.00 94.56 102 GLY A C 1
ATOM 715 O O . GLY A 1 102 ? -19.622 -5.672 9.718 1.00 94.56 102 GLY A O 1
ATOM 716 N N . GLY A 1 103 ? -21.395 -7.013 9.925 1.00 88.75 103 GLY A N 1
ATOM 717 C CA . GLY A 1 103 ? -22.368 -5.911 10.035 1.00 88.75 103 GLY A CA 1
ATOM 718 C C . GLY A 1 103 ? -22.471 -4.998 8.802 1.00 88.75 103 GLY A C 1
ATOM 719 O O . GLY A 1 103 ? -23.071 -3.933 8.871 1.00 88.75 103 GLY A O 1
ATOM 720 N N . GLY A 1 104 ? -21.909 -5.388 7.658 1.00 91.75 104 GLY A N 1
ATOM 721 C CA . GLY A 1 104 ? -21.837 -4.516 6.485 1.00 91.75 104 GLY A CA 1
ATOM 722 C C . GLY A 1 104 ? -20.621 -3.589 6.482 1.00 91.75 104 GLY A C 1
ATOM 723 O O . GLY A 1 104 ? -20.662 -2.601 5.756 1.00 91.75 104 GLY A O 1
ATOM 724 N N . GLY A 1 105 ? -19.565 -3.932 7.231 1.00 97.25 105 GLY A N 1
ATOM 725 C CA . GLY A 1 105 ? -18.277 -3.238 7.266 1.00 97.25 105 GLY A CA 1
ATOM 726 C C . GLY A 1 105 ? -18.146 -2.292 8.458 1.00 97.25 105 GLY A C 1
ATOM 727 O O . GLY A 1 105 ? -19.125 -1.685 8.886 1.00 97.25 105 GLY A O 1
ATOM 728 N N . TRP A 1 106 ? -16.935 -2.152 8.990 1.00 98.56 106 TRP A N 1
ATOM 729 C CA . TRP A 1 106 ? -16.605 -1.200 10.049 1.00 98.56 106 TRP A CA 1
ATOM 730 C C . TRP A 1 106 ? -15.471 -0.278 9.618 1.00 98.56 106 TRP A C 1
ATOM 732 O O . TRP A 1 106 ? -14.543 -0.694 8.925 1.00 98.56 106 TRP A O 1
ATOM 742 N N . GLN A 1 107 ? -15.521 0.958 10.106 1.00 98.56 107 GLN A N 1
ATOM 743 C CA . GLN A 1 107 ? -14.429 1.918 9.999 1.00 98.56 107 GLN A CA 1
ATOM 744 C C . GLN A 1 107 ? -13.594 1.931 11.278 1.00 98.56 107 GLN A C 1
ATOM 746 O O . GLN A 1 107 ? -14.133 2.014 12.384 1.00 98.56 107 GLN A O 1
ATOM 751 N N . VAL A 1 108 ? -12.273 1.978 11.127 1.00 98.75 108 VAL A N 1
ATOM 752 C CA . VAL A 1 108 ? -11.354 2.422 12.178 1.00 98.75 108 VAL A CA 1
ATOM 753 C C . VAL A 1 108 ? -10.959 3.873 11.903 1.00 98.75 108 VAL A C 1
ATOM 755 O O . VAL A 1 108 ? -10.217 4.163 10.967 1.00 98.75 108 VAL A O 1
ATOM 758 N N . ASN A 1 109 ? -11.470 4.791 12.724 1.00 98.38 109 ASN A N 1
ATOM 759 C CA . ASN A 1 109 ? -11.183 6.224 12.671 1.00 98.38 109 ASN A CA 1
ATOM 760 C C . ASN A 1 109 ? -10.055 6.559 13.659 1.00 98.38 109 ASN A C 1
ATOM 762 O O . ASN A 1 109 ? -10.278 6.630 14.873 1.00 98.38 109 ASN A O 1
ATOM 766 N N . VAL A 1 110 ? -8.842 6.737 13.142 1.00 98.69 110 VAL A N 1
ATOM 767 C CA . VAL A 1 110 ? -7.630 7.002 13.922 1.00 98.69 110 VAL A CA 1
ATOM 768 C C . VAL A 1 110 ? -7.404 8.503 14.044 1.00 98.69 110 VAL A C 1
ATOM 770 O O . VAL A 1 110 ? -7.311 9.212 13.047 1.00 98.69 110 VAL A O 1
ATOM 773 N N . GLN A 1 111 ? -7.294 8.990 15.279 1.00 98.19 111 GLN A N 1
ATOM 774 C CA . GLN A 1 111 ? -7.122 10.413 15.597 1.00 98.19 111 GLN A CA 1
ATOM 775 C C . GLN A 1 111 ? -5.917 10.686 16.497 1.00 98.19 111 GLN A C 1
ATOM 777 O O . GLN A 1 111 ? -5.772 11.795 17.009 1.00 98.19 111 GLN A O 1
ATOM 782 N N . ALA A 1 112 ? -5.083 9.674 16.726 1.00 97.94 112 ALA A N 1
ATOM 783 C CA . ALA A 1 112 ? -3.946 9.752 17.623 1.00 97.94 112 ALA A CA 1
ATOM 784 C C . ALA A 1 112 ? -2.751 8.959 17.092 1.00 97.94 112 ALA A C 1
ATOM 786 O O . ALA A 1 112 ? -2.908 7.942 16.408 1.00 97.94 112 ALA A O 1
ATOM 787 N N . ALA A 1 113 ? -1.564 9.437 17.459 1.00 98.00 113 ALA A N 1
ATOM 788 C CA . ALA A 1 113 ? -0.310 8.916 16.949 1.00 98.00 113 ALA A CA 1
ATOM 789 C C . ALA A 1 113 ? 0.050 7.524 17.494 1.00 98.00 113 ALA A C 1
ATOM 791 O O . ALA A 1 113 ? -0.436 7.113 18.555 1.00 98.00 113 ALA A O 1
ATOM 792 N N . ASN A 1 114 ? 0.967 6.834 16.816 1.00 98.19 114 ASN A N 1
ATOM 793 C CA . ASN A 1 114 ? 1.488 5.518 17.195 1.00 98.19 114 ASN A CA 1
ATOM 794 C C . ASN A 1 114 ? 0.389 4.452 17.307 1.00 98.19 114 ASN A C 1
ATOM 796 O O . ASN A 1 114 ? 0.395 3.619 18.216 1.00 98.19 114 ASN A O 1
ATOM 800 N N . THR A 1 115 ? -0.603 4.499 16.419 1.00 98.81 115 THR A N 1
ATOM 801 C CA . THR A 1 115 ? -1.639 3.464 16.361 1.00 98.81 115 THR A CA 1
ATOM 802 C C . THR A 1 115 ? -1.153 2.308 15.495 1.00 98.81 115 THR A C 1
ATOM 804 O O . THR A 1 115 ? -0.649 2.514 14.398 1.00 98.81 115 THR A O 1
ATOM 807 N N . THR A 1 116 ? -1.325 1.076 15.965 1.00 98.88 116 THR A N 1
ATOM 808 C CA . THR A 1 116 ? -1.071 -0.141 15.188 1.00 98.88 116 THR A CA 1
ATOM 809 C C . THR A 1 116 ? -2.378 -0.885 14.943 1.00 98.88 116 THR A C 1
ATOM 811 O O . THR A 1 116 ? -3.063 -1.279 15.885 1.00 98.88 116 THR A O 1
ATOM 814 N N . ILE A 1 117 ? -2.711 -1.124 13.680 1.00 98.94 117 ILE A N 1
ATOM 815 C CA . ILE A 1 117 ? -3.801 -1.991 13.234 1.00 98.94 117 ILE A CA 1
ATOM 816 C C . ILE A 1 117 ? -3.148 -3.247 12.660 1.00 98.94 117 ILE A C 1
ATOM 818 O O . ILE A 1 117 ? -2.428 -3.182 11.666 1.00 98.94 117 ILE A O 1
ATOM 822 N N . LYS A 1 118 ? -3.341 -4.389 13.325 1.00 98.88 118 LYS A N 1
ATOM 823 C CA . LYS A 1 118 ? -2.599 -5.620 13.047 1.00 98.88 118 LYS A CA 1
ATOM 824 C C . LYS A 1 118 ? -3.501 -6.841 12.940 1.00 98.88 118 LYS A C 1
ATOM 826 O O . LYS A 1 118 ? -4.358 -7.039 13.792 1.00 98.88 118 LYS A O 1
ATOM 831 N N . ASN A 1 119 ? -3.241 -7.726 11.977 1.00 98.88 119 ASN A N 1
ATOM 832 C CA . ASN A 1 119 ? -3.989 -8.980 11.829 1.00 98.88 119 ASN A CA 1
ATOM 833 C C . ASN A 1 119 ? -5.513 -8.757 11.762 1.00 98.88 119 ASN A C 1
ATOM 835 O O . ASN A 1 119 ? -6.278 -9.501 12.374 1.00 98.88 119 ASN A O 1
ATOM 839 N N . CYS A 1 120 ? -5.956 -7.688 11.106 1.00 98.94 120 CYS A N 1
ATOM 840 C CA . CYS A 1 120 ? -7.365 -7.317 11.047 1.00 98.94 120 CYS A CA 1
ATOM 841 C C . CYS A 1 120 ? -7.923 -7.552 9.642 1.00 98.94 120 CYS A C 1
ATOM 843 O O . CYS A 1 120 ? -7.227 -7.350 8.647 1.00 98.94 120 CYS A O 1
ATOM 845 N N . ASN A 1 121 ? -9.182 -7.973 9.572 1.00 98.94 121 ASN A N 1
ATOM 846 C CA . ASN A 1 121 ? -9.900 -8.176 8.317 1.00 98.94 121 ASN A CA 1
ATOM 847 C C . ASN A 1 121 ? -10.920 -7.058 8.119 1.00 98.94 121 ASN A C 1
ATOM 849 O O . ASN A 1 121 ? -11.640 -6.730 9.056 1.00 98.94 121 ASN A O 1
ATOM 853 N N . PHE A 1 122 ? -11.009 -6.509 6.915 1.00 98.88 122 PHE A N 1
ATOM 854 C CA . PHE A 1 122 ? -11.917 -5.425 6.568 1.00 98.88 122 PHE A CA 1
ATOM 855 C C . PHE A 1 122 ? -12.642 -5.719 5.257 1.00 98.88 122 PHE A C 1
ATOM 857 O O . PHE A 1 122 ? -12.067 -6.284 4.327 1.00 98.88 122 PHE A O 1
ATOM 864 N N . VAL A 1 123 ? -13.890 -5.260 5.169 1.00 98.31 123 VAL A N 1
ATOM 865 C CA . VAL A 1 123 ? -14.664 -5.199 3.925 1.00 98.31 123 VAL A CA 1
ATOM 866 C C . VAL A 1 123 ? -15.341 -3.833 3.847 1.00 98.31 123 VAL A C 1
ATOM 868 O O . VAL A 1 123 ? -15.965 -3.411 4.822 1.00 98.31 123 VAL A O 1
ATOM 871 N N . VAL A 1 124 ? -15.289 -3.171 2.689 1.00 97.81 124 VAL A N 1
ATOM 872 C CA . VAL A 1 124 ? -16.224 -2.078 2.381 1.00 97.81 124 VAL A CA 1
ATOM 873 C C . VAL A 1 124 ? -17.583 -2.715 2.111 1.00 97.81 124 VAL A C 1
ATOM 875 O O . VAL A 1 124 ? -17.831 -3.276 1.045 1.00 97.81 124 VAL A O 1
ATOM 878 N N . GLY A 1 125 ? -18.459 -2.718 3.113 1.00 95.25 125 GLY A N 1
ATOM 879 C CA . GLY A 1 125 ? -19.764 -3.357 2.991 1.00 95.25 125 GLY A CA 1
ATOM 880 C C . GLY A 1 125 ? -20.869 -2.381 2.590 1.00 95.25 125 GLY A C 1
ATOM 881 O O . GLY A 1 125 ? -20.651 -1.368 1.926 1.00 95.25 125 GLY A O 1
ATOM 882 N N . SER A 1 126 ? -22.108 -2.705 2.958 1.00 93.69 126 SER A N 1
ATOM 883 C CA . SER A 1 126 ? -23.296 -1.956 2.529 1.00 93.69 126 SER A CA 1
ATOM 884 C C . SER A 1 126 ? -23.376 -0.529 3.073 1.00 93.69 126 SER A C 1
ATOM 886 O O . SER A 1 126 ? -24.123 0.270 2.516 1.00 93.69 126 SER A O 1
ATOM 888 N N . ASN A 1 127 ? -22.643 -0.207 4.143 1.00 94.00 127 ASN A N 1
ATOM 889 C CA . ASN A 1 127 ? -22.590 1.148 4.700 1.00 94.00 127 ASN A CA 1
ATOM 890 C C . ASN A 1 127 ? -21.559 2.057 4.009 1.00 94.00 127 ASN A C 1
ATOM 892 O O . ASN A 1 127 ? -21.528 3.249 4.302 1.00 94.00 127 ASN A O 1
ATOM 896 N N . ASN A 1 128 ? -20.763 1.514 3.080 1.00 94.44 128 ASN A N 1
ATOM 897 C CA . ASN A 1 128 ? -19.803 2.253 2.262 1.00 94.44 128 ASN A CA 1
ATOM 898 C C . ASN A 1 128 ? -18.765 3.062 3.067 1.00 94.44 128 ASN A C 1
ATOM 900 O O . ASN A 1 128 ? -18.289 4.102 2.605 1.00 94.44 128 ASN A O 1
ATOM 904 N N . LEU A 1 129 ? -18.449 2.604 4.282 1.00 96.19 129 LEU A N 1
ATOM 905 C CA . LEU A 1 129 ? -17.451 3.228 5.141 1.00 96.19 129 LEU A CA 1
ATOM 906 C C . LEU A 1 129 ? -16.028 2.963 4.635 1.00 96.19 129 LEU A C 1
ATOM 908 O O . LEU A 1 129 ? -15.718 1.859 4.187 1.00 96.19 129 LEU A O 1
ATOM 912 N N . VAL A 1 130 ? -15.151 3.959 4.790 1.00 97.31 130 VAL A N 1
ATOM 913 C CA . VAL A 1 130 ? -13.698 3.796 4.620 1.00 97.31 130 VAL A CA 1
ATOM 914 C C . VAL A 1 130 ? -13.172 2.853 5.714 1.00 97.31 130 VAL A C 1
ATOM 916 O O . VAL A 1 130 ? -13.326 3.188 6.892 1.00 97.31 130 VAL A O 1
ATOM 919 N N . PRO A 1 131 ? -12.533 1.717 5.372 1.00 98.44 131 PRO A N 1
ATOM 920 C CA . PRO A 1 131 ? -12.029 0.744 6.342 1.00 98.44 131 PRO A CA 1
ATOM 921 C C . PRO A 1 131 ? -11.087 1.345 7.388 1.00 98.44 131 PRO A C 1
ATOM 923 O O . PRO A 1 131 ? -11.278 1.149 8.590 1.00 98.44 131 PRO A O 1
ATOM 926 N N . ILE A 1 132 ? -10.086 2.107 6.942 1.00 98.69 132 ILE A N 1
ATOM 927 C CA . ILE A 1 132 ? -9.113 2.769 7.814 1.00 98.69 132 ILE A CA 1
ATOM 928 C C . ILE A 1 132 ? -9.034 4.237 7.420 1.00 98.69 132 ILE A C 1
ATOM 930 O O . ILE A 1 132 ? -8.599 4.574 6.322 1.00 98.69 132 ILE A O 1
ATOM 934 N N . TYR A 1 133 ? -9.448 5.110 8.333 1.00 97.75 133 TYR A N 1
ATOM 935 C CA . TYR A 1 133 ? -9.431 6.555 8.145 1.00 97.75 133 TYR A CA 1
ATOM 936 C C . TYR A 1 133 ? -8.569 7.205 9.226 1.00 97.75 133 TYR A C 1
ATOM 938 O O . TYR A 1 133 ? -8.957 7.250 10.394 1.00 97.75 133 TYR A O 1
ATOM 946 N N . GLY A 1 134 ? -7.387 7.684 8.852 1.00 96.56 134 GLY A N 1
ATOM 947 C CA . GLY A 1 134 ? -6.469 8.407 9.726 1.00 96.56 134 GLY A CA 1
ATOM 948 C C . GLY A 1 134 ? -6.565 9.912 9.516 1.00 96.56 134 GLY A C 1
ATOM 949 O O . GLY A 1 134 ? -6.283 10.407 8.429 1.00 96.56 134 GLY A O 1
ATOM 950 N N . THR A 1 135 ? -6.917 10.657 10.563 1.00 95.62 135 THR A N 1
ATOM 951 C CA . THR A 1 135 ? -6.898 12.127 10.525 1.00 95.62 135 THR A CA 1
ATOM 952 C C . THR A 1 135 ? -5.467 12.668 10.599 1.00 95.62 135 THR A C 1
ATOM 954 O O . THR A 1 135 ? -4.507 11.912 10.741 1.00 95.62 135 THR A O 1
ATOM 957 N N . SER A 1 136 ? -5.306 13.994 10.605 1.00 94.06 136 SER A N 1
ATOM 958 C CA . SER A 1 136 ? -4.009 14.641 10.854 1.00 94.06 136 SER A CA 1
ATOM 959 C C . SER A 1 136 ? -3.376 14.303 12.210 1.00 94.06 136 SER A C 1
ATOM 961 O O . SER A 1 136 ? -2.180 14.500 12.386 1.00 94.06 136 SER A O 1
ATOM 963 N N . GLY A 1 137 ? -4.147 13.781 13.172 1.00 95.50 137 GLY A N 1
ATOM 964 C CA . GLY A 1 137 ? -3.613 13.297 14.447 1.00 95.50 137 GLY A CA 1
ATOM 965 C C . GLY A 1 137 ? -3.020 11.885 14.384 1.00 95.50 137 GLY A C 1
ATOM 966 O O . GLY A 1 137 ? -2.403 11.451 15.354 1.00 95.50 137 GLY A O 1
ATOM 967 N N . ALA A 1 138 ? -3.211 11.152 13.284 1.00 96.38 138 ALA A N 1
ATOM 968 C CA . ALA A 1 138 ? -2.822 9.751 13.136 1.00 96.38 138 ALA A CA 1
ATOM 969 C C . ALA A 1 138 ? -1.338 9.554 12.764 1.00 96.38 138 ALA A C 1
ATOM 971 O O . ALA A 1 138 ? -1.019 8.687 11.958 1.00 96.38 138 ALA A O 1
ATOM 972 N N . SER A 1 139 ? -0.412 10.343 13.304 1.00 95.31 139 SER A N 1
ATOM 973 C CA . SER A 1 139 ? 1.010 10.198 12.961 1.00 95.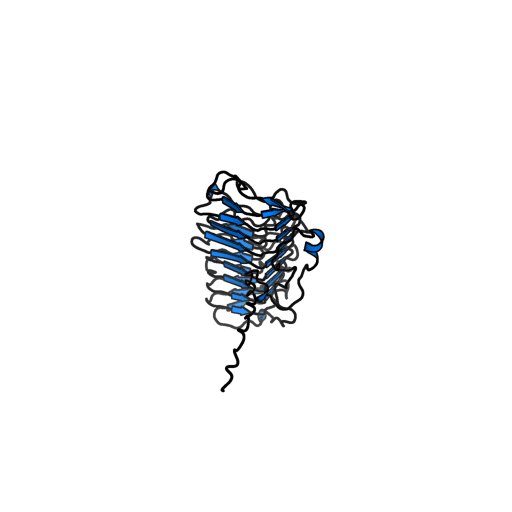31 139 SER A CA 1
ATOM 974 C C . SER A 1 139 ? 1.585 8.839 13.385 1.00 95.31 139 SER A C 1
ATOM 976 O O . SER A 1 139 ? 1.163 8.279 14.394 1.00 95.31 139 SER A O 1
ATOM 978 N N . ASP A 1 140 ? 2.530 8.293 12.626 1.00 96.56 140 ASP A N 1
ATOM 979 C CA . ASP A 1 140 ? 3.131 6.977 12.875 1.00 96.56 140 ASP A CA 1
ATOM 980 C C . ASP A 1 140 ? 2.061 5.866 12.961 1.00 96.56 140 ASP A C 1
ATOM 982 O O . ASP A 1 140 ? 1.984 5.092 13.922 1.00 96.56 140 ASP A O 1
ATOM 986 N N . LEU A 1 141 ? 1.161 5.827 11.973 1.00 98.06 141 LEU A N 1
ATOM 987 C CA . LEU A 1 141 ? 0.162 4.765 11.843 1.00 98.06 141 LEU A CA 1
ATOM 988 C C . LEU A 1 141 ? 0.800 3.527 11.193 1.00 98.06 141 LEU A C 1
ATOM 990 O O . LEU A 1 141 ? 1.422 3.615 10.137 1.00 98.06 141 LEU A O 1
ATOM 994 N N . PHE A 1 142 ? 0.592 2.358 11.794 1.00 98.75 142 PHE A N 1
ATOM 995 C CA . PHE A 1 142 ? 1.053 1.072 11.272 1.00 98.75 142 PHE A CA 1
ATOM 996 C C . PHE A 1 142 ? -0.145 0.197 10.913 1.00 98.75 142 PHE A C 1
ATOM 998 O O . PHE A 1 142 ? -0.958 -0.124 11.779 1.00 98.75 142 PHE A O 1
ATOM 1005 N N . VAL A 1 143 ? -0.242 -0.229 9.657 1.00 98.94 143 VAL A N 1
ATOM 1006 C CA . VAL A 1 143 ? -1.233 -1.193 9.171 1.00 98.94 143 VAL A CA 1
ATOM 1007 C C . VAL A 1 143 ? -0.477 -2.421 8.691 1.00 98.94 143 VAL A C 1
ATOM 1009 O O . VAL A 1 143 ? 0.250 -2.366 7.704 1.00 98.94 143 VAL A O 1
ATOM 1012 N N . VAL A 1 144 ? -0.592 -3.519 9.436 1.00 98.88 144 VAL A N 1
ATOM 1013 C CA . VAL A 1 144 ? 0.269 -4.694 9.251 1.00 98.88 144 VAL A CA 1
ATOM 1014 C C . VAL A 1 144 ? -0.507 -6.002 9.261 1.00 98.88 144 VAL A C 1
ATOM 1016 O O . VAL A 1 144 ? -1.366 -6.211 10.117 1.00 98.88 144 VAL A O 1
ATOM 1019 N N . TYR A 1 145 ? -0.193 -6.920 8.345 1.00 98.94 145 TYR A N 1
ATOM 1020 C CA . TYR A 1 145 ? -0.867 -8.228 8.251 1.00 98.94 145 TYR A CA 1
ATOM 1021 C C . TYR A 1 145 ? -2.397 -8.120 8.152 1.00 98.94 145 TYR A C 1
ATOM 1023 O O . TYR A 1 145 ? -3.125 -8.941 8.708 1.00 98.94 145 TYR A O 1
ATOM 1031 N N . CYS A 1 146 ? -2.908 -7.069 7.511 1.00 98.94 146 CYS A N 1
ATOM 1032 C CA . CYS A 1 146 ? -4.343 -6.854 7.358 1.00 98.94 146 CYS A CA 1
ATOM 1033 C C . CYS A 1 146 ? -4.821 -7.301 5.976 1.00 98.94 146 CYS A C 1
ATOM 1035 O O . CYS A 1 146 ? -4.102 -7.157 4.988 1.00 98.94 146 CYS A O 1
ATOM 1037 N N . THR A 1 147 ? -6.045 -7.815 5.914 1.00 98.94 147 THR A N 1
ATOM 1038 C CA . THR A 1 147 ? -6.757 -8.072 4.656 1.00 98.94 147 THR A CA 1
ATOM 1039 C C . THR A 1 147 ? -7.836 -7.009 4.516 1.00 98.94 147 THR A C 1
ATOM 1041 O O . THR A 1 147 ? -8.641 -6.835 5.430 1.00 98.94 147 THR A O 1
ATOM 1044 N N . ILE A 1 148 ? -7.833 -6.266 3.411 1.00 98.88 148 ILE A N 1
ATOM 1045 C CA . ILE A 1 148 ? -8.744 -5.146 3.172 1.00 98.88 148 ILE A CA 1
ATOM 1046 C C . ILE A 1 148 ? -9.383 -5.323 1.798 1.00 98.88 148 ILE A C 1
ATOM 1048 O O . ILE A 1 148 ? -8.732 -5.147 0.771 1.00 98.88 148 ILE A O 1
ATOM 1052 N N . ASN A 1 149 ? -10.664 -5.678 1.799 1.00 98.56 149 ASN A N 1
ATOM 1053 C CA . ASN A 1 149 ? -11.444 -5.939 0.597 1.00 98.56 149 ASN A CA 1
ATOM 1054 C C . ASN A 1 149 ? -12.382 -4.761 0.301 1.00 98.56 149 ASN A C 1
ATOM 1056 O O . ASN A 1 149 ? -13.298 -4.471 1.072 1.00 98.56 149 ASN A O 1
ATOM 1060 N N . GLY A 1 150 ? -12.193 -4.095 -0.830 1.00 97.56 150 GLY A N 1
ATOM 1061 C CA . GLY A 1 150 ? -13.047 -2.996 -1.267 1.00 97.56 150 GLY A CA 1
ATOM 1062 C C . GLY A 1 150 ? -14.404 -3.419 -1.825 1.00 97.56 150 GLY A C 1
ATOM 1063 O O . GLY A 1 150 ? -15.276 -2.573 -1.996 1.00 97.56 150 GLY A O 1
ATOM 1064 N N . ALA A 1 151 ? -14.611 -4.706 -2.117 1.00 96.94 151 ALA A N 1
ATOM 1065 C CA . ALA A 1 151 ? -15.841 -5.259 -2.688 1.00 96.94 151 ALA A CA 1
ATOM 1066 C C . ALA A 1 151 ? -16.353 -4.505 -3.938 1.00 96.94 151 ALA A C 1
ATOM 1068 O O . ALA A 1 151 ? -17.560 -4.451 -4.190 1.00 96.94 151 ALA A O 1
ATOM 1069 N N . GLY A 1 152 ? -15.439 -3.902 -4.702 1.00 95.75 152 GLY A N 1
ATOM 1070 C CA . GLY A 1 152 ? -15.716 -3.055 -5.858 1.00 95.75 152 GLY A CA 1
ATOM 1071 C C . GLY A 1 152 ? -16.453 -1.753 -5.535 1.00 95.75 152 GLY A C 1
ATOM 1072 O O . GLY A 1 152 ? -17.121 -1.210 -6.410 1.00 95.75 152 GLY A O 1
ATOM 1073 N N . ARG A 1 153 ? -16.398 -1.282 -4.284 1.00 94.56 153 ARG A N 1
ATOM 1074 C CA . ARG A 1 153 ? -17.079 -0.072 -3.807 1.00 94.56 153 ARG A CA 1
ATOM 1075 C C . ARG A 1 153 ? -16.100 1.067 -3.590 1.00 94.56 153 ARG A C 1
ATOM 1077 O O . ARG A 1 153 ? -14.958 0.847 -3.203 1.00 94.56 153 ARG A O 1
ATOM 1084 N N . ASP A 1 154 ? -16.587 2.276 -3.837 1.00 92.19 154 ASP A N 1
ATOM 1085 C CA . ASP A 1 154 ? -15.851 3.527 -3.675 1.00 92.19 154 ASP A CA 1
ATOM 1086 C C . ASP A 1 154 ? -16.286 4.192 -2.352 1.00 92.19 154 ASP A C 1
ATOM 1088 O O . ASP A 1 154 ? -17.379 4.777 -2.293 1.00 92.19 154 ASP A O 1
ATOM 1092 N N . PRO A 1 155 ? -15.553 3.977 -1.240 1.00 90.94 155 PRO A N 1
ATOM 1093 C CA . PRO A 1 155 ? -15.982 4.406 0.087 1.00 90.94 155 PRO A CA 1
ATOM 1094 C C . PRO A 1 155 ? -15.934 5.932 0.250 1.00 90.94 155 PRO A C 1
ATOM 1096 O O . PRO A 1 155 ? -14.991 6.603 -0.149 1.00 90.94 155 PRO A O 1
ATOM 1099 N N . SER A 1 156 ? -16.944 6.496 0.912 1.00 82.25 156 SER A N 1
ATOM 1100 C CA . SER A 1 156 ? -17.039 7.943 1.162 1.00 82.25 156 SER A CA 1
ATOM 1101 C C . SER A 1 156 ? -16.271 8.340 2.433 1.00 82.25 156 SER A C 1
ATOM 1103 O O . SER A 1 156 ? -16.352 7.610 3.424 1.00 82.25 156 SER A O 1
ATOM 1105 N N . PRO A 1 157 ? -15.639 9.531 2.497 1.00 79.38 157 PRO A N 1
ATOM 1106 C CA . PRO A 1 157 ? -15.708 10.631 1.520 1.00 79.38 157 PRO A CA 1
ATOM 1107 C C . PRO A 1 157 ? -14.607 10.637 0.451 1.00 79.38 157 PRO A C 1
ATOM 1109 O O . PRO A 1 157 ? -14.682 11.444 -0.469 1.00 79.38 157 PRO A O 1
ATOM 1112 N N . SER A 1 158 ? -13.593 9.794 0.604 1.00 75.75 158 SER A N 1
ATOM 1113 C CA . SER A 1 158 ? -12.284 9.953 -0.031 1.00 75.75 158 SER A CA 1
ATOM 1114 C C . SER A 1 158 ? -12.049 9.033 -1.227 1.00 75.75 158 SER A C 1
ATOM 1116 O O . SER A 1 158 ? -11.384 9.443 -2.170 1.00 75.75 158 SER A O 1
ATOM 1118 N N . GLY A 1 159 ? -12.627 7.829 -1.200 1.00 85.19 159 GLY A N 1
ATOM 1119 C CA . GLY A 1 159 ? -12.513 6.792 -2.228 1.00 85.19 159 GLY A CA 1
ATOM 1120 C C . GLY A 1 159 ? -11.430 5.732 -1.985 1.00 85.19 159 GLY A C 1
ATOM 1121 O O . GLY A 1 159 ? -11.437 4.680 -2.625 1.00 85.19 159 GLY A O 1
ATOM 1122 N N . GLY A 1 160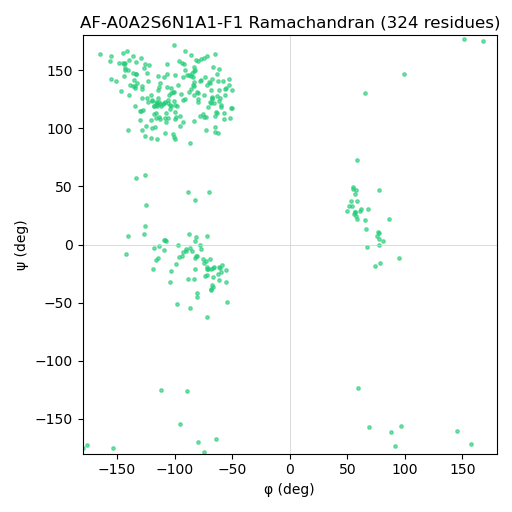 ? -10.541 5.950 -1.011 1.00 94.31 160 GLY A N 1
ATOM 1123 C CA . GLY A 1 160 ? -9.476 5.015 -0.638 1.00 94.31 160 GLY A CA 1
ATOM 1124 C C . GLY A 1 160 ? -9.876 3.957 0.403 1.00 94.31 160 GLY A C 1
ATOM 1125 O O . GLY A 1 160 ? -10.613 4.250 1.347 1.00 94.31 160 GLY A O 1
ATOM 1126 N N . LEU A 1 161 ? -9.322 2.738 0.315 1.00 98.00 161 LEU A N 1
ATOM 1127 C CA . LEU A 1 161 ? -9.478 1.714 1.372 1.00 98.00 161 LEU A CA 1
ATOM 1128 C C . LEU A 1 161 ? -8.745 2.093 2.666 1.00 98.00 161 LEU A C 1
ATOM 1130 O O . LEU A 1 161 ? -9.234 1.863 3.777 1.00 98.00 161 LEU A O 1
ATOM 1134 N N . ILE A 1 162 ? -7.568 2.690 2.511 1.00 98.06 162 ILE A N 1
ATOM 1135 C CA . ILE A 1 162 ? -6.869 3.401 3.569 1.00 98.06 162 ILE A CA 1
ATOM 1136 C C . ILE A 1 162 ? -6.807 4.862 3.157 1.00 98.06 162 ILE A C 1
ATOM 1138 O O . ILE A 1 162 ? -6.209 5.190 2.138 1.00 98.06 162 ILE A O 1
ATOM 1142 N N . THR A 1 163 ? -7.403 5.731 3.962 1.00 95.81 163 THR A N 1
ATOM 1143 C CA . THR A 1 163 ? -7.319 7.182 3.790 1.00 95.81 163 THR A CA 1
ATOM 1144 C C . THR A 1 163 ? -6.570 7.790 4.963 1.00 95.81 163 THR A C 1
ATOM 1146 O O . THR A 1 163 ? -6.846 7.446 6.114 1.00 95.81 163 THR A O 1
ATOM 1149 N N . TYR A 1 164 ? -5.615 8.674 4.689 1.00 92.25 164 TYR A N 1
ATOM 1150 C CA . TYR A 1 164 ? -4.672 9.144 5.696 1.00 92.25 164 TYR A CA 1
ATOM 1151 C C . TYR A 1 164 ? -4.289 10.622 5.537 1.00 92.25 164 TYR A C 1
ATOM 1153 O O . TYR A 1 164 ? -4.157 11.122 4.422 1.00 92.25 164 TYR A O 1
ATOM 1161 N N . SER A 1 165 ? -4.078 11.335 6.649 1.00 93.00 165 SER A N 1
ATOM 1162 C CA . SER A 1 165 ? -3.585 12.728 6.637 1.00 93.00 165 SER A CA 1
ATOM 1163 C C . SER A 1 165 ? -2.568 13.073 7.734 1.00 93.00 165 SER A C 1
ATOM 1165 O O . SER A 1 165 ? -2.269 14.252 7.925 1.00 93.00 165 SER A O 1
ATOM 1167 N N . GLY A 1 166 ? -2.096 12.096 8.512 1.00 92.44 166 GLY A N 1
ATOM 1168 C CA . GLY A 1 166 ? -1.088 12.326 9.555 1.00 92.44 166 GLY A CA 1
ATOM 1169 C C . GLY A 1 166 ? 0.340 12.410 9.001 1.00 92.44 166 GLY A C 1
ATOM 1170 O O . GLY A 1 166 ? 0.554 12.448 7.787 1.00 92.44 166 GLY A O 1
ATOM 1171 N N . ASP A 1 167 ? 1.325 12.413 9.899 1.00 91.69 167 ASP A N 1
ATOM 1172 C CA . ASP A 1 167 ? 2.740 12.308 9.530 1.00 91.69 167 ASP A CA 1
ATOM 1173 C C . ASP A 1 167 ? 3.260 10.886 9.726 1.00 91.69 167 ASP A C 1
ATOM 1175 O O . ASP A 1 167 ? 3.133 10.330 10.809 1.00 91.69 167 ASP A O 1
ATOM 1179 N N . SER A 1 168 ? 3.939 10.346 8.718 1.00 92.25 168 SER A N 1
ATOM 1180 C CA . SER A 1 168 ? 4.532 9.003 8.702 1.00 92.25 168 SER A CA 1
ATOM 1181 C C . SER A 1 168 ? 3.508 7.875 8.758 1.00 92.25 168 SER A C 1
ATOM 1183 O O . SER A 1 168 ? 2.621 7.815 9.607 1.00 92.25 168 SER A O 1
ATOM 1185 N N . PHE A 1 169 ? 3.652 6.922 7.848 1.00 94.38 169 PHE A N 1
ATOM 1186 C CA . PHE A 1 169 ? 2.677 5.855 7.694 1.00 94.38 169 PHE A CA 1
ATOM 1187 C C . PHE A 1 169 ? 3.342 4.587 7.177 1.00 94.38 169 PHE A C 1
ATOM 1189 O O . PHE A 1 169 ? 4.235 4.648 6.336 1.00 94.38 169 PHE A O 1
ATOM 1196 N N . THR A 1 170 ? 2.924 3.430 7.682 1.00 98.25 170 THR A N 1
ATOM 1197 C CA . THR A 1 170 ? 3.416 2.131 7.225 1.00 98.25 170 THR A CA 1
ATOM 1198 C C . THR A 1 170 ? 2.263 1.205 6.863 1.00 98.25 170 THR A C 1
ATOM 1200 O O . THR A 1 170 ? 1.402 0.937 7.702 1.00 98.25 170 THR A O 1
ATOM 1203 N N . VAL A 1 171 ? 2.296 0.658 5.646 1.00 98.81 171 VAL A N 1
ATOM 1204 C CA . VAL A 1 171 ? 1.481 -0.490 5.218 1.00 98.81 171 VAL A CA 1
ATOM 1205 C C . VAL A 1 171 ? 2.411 -1.633 4.883 1.00 98.81 171 VAL A C 1
ATOM 1207 O O . VAL A 1 171 ? 3.178 -1.539 3.925 1.00 98.81 171 VAL A O 1
ATOM 1210 N N . ASP A 1 172 ? 2.361 -2.703 5.667 1.00 98.88 172 ASP A N 1
ATOM 1211 C CA . ASP A 1 172 ? 3.314 -3.798 5.515 1.00 98.88 172 ASP A CA 1
ATOM 1212 C C . ASP A 1 172 ? 2.673 -5.188 5.649 1.00 98.88 172 ASP A C 1
ATOM 1214 O O . ASP A 1 172 ? 1.816 -5.426 6.503 1.00 98.88 172 ASP A O 1
ATOM 1218 N N . HIS A 1 173 ? 3.063 -6.117 4.772 1.00 98.88 173 HIS A N 1
ATOM 1219 C CA . HIS A 1 173 ? 2.516 -7.482 4.712 1.00 98.88 173 HIS A CA 1
ATOM 1220 C C . HIS A 1 173 ? 0.978 -7.550 4.646 1.00 98.88 173 HIS A C 1
ATOM 1222 O O . HIS A 1 173 ? 0.367 -8.476 5.182 1.00 98.88 173 HIS A O 1
ATOM 1228 N N . CYS A 1 174 ? 0.325 -6.581 4.013 1.00 98.94 174 CYS A N 1
ATOM 1229 C CA . CYS A 1 174 ? -1.124 -6.538 3.850 1.00 98.94 174 CYS A CA 1
ATOM 1230 C C . CYS A 1 174 ? -1.570 -7.100 2.495 1.00 98.94 174 CYS A C 1
ATOM 1232 O O . CYS A 1 174 ? -0.820 -7.121 1.517 1.00 98.94 174 CYS A O 1
ATOM 1234 N N . TRP A 1 175 ? -2.829 -7.525 2.442 1.00 98.94 175 TRP A N 1
ATOM 1235 C CA . TRP A 1 175 ? -3.532 -7.831 1.204 1.00 98.94 175 TRP A CA 1
ATOM 1236 C C . TRP A 1 175 ? -4.645 -6.803 0.999 1.00 98.94 175 TRP A C 1
ATOM 1238 O O . TRP A 1 175 ? -5.639 -6.814 1.723 1.00 98.94 175 TRP A O 1
ATOM 1248 N N . LEU A 1 176 ? -4.465 -5.898 0.038 1.00 98.88 176 LEU A N 1
ATOM 1249 C CA . LEU A 1 176 ? -5.453 -4.888 -0.338 1.00 98.88 176 LEU A CA 1
ATOM 1250 C C . LEU A 1 176 ? -6.028 -5.280 -1.692 1.00 98.88 176 LEU A C 1
ATOM 1252 O O . LEU A 1 176 ? -5.268 -5.456 -2.647 1.00 98.88 176 LEU A O 1
ATOM 1256 N N . HIS A 1 177 ? -7.344 -5.452 -1.789 1.00 98.38 177 HIS A N 1
ATOM 1257 C CA . HIS A 1 177 ? -7.928 -5.893 -3.045 1.00 98.38 177 HIS A CA 1
ATOM 1258 C C . HIS A 1 177 ? -9.332 -5.377 -3.322 1.00 98.38 177 HIS A C 1
ATOM 1260 O O . HIS A 1 177 ? -10.090 -5.047 -2.415 1.00 98.38 177 HIS A O 1
ATOM 1266 N N . ASP A 1 178 ? -9.664 -5.353 -4.611 1.00 97.50 178 ASP A N 1
ATOM 1267 C CA . ASP A 1 178 ? -10.989 -5.057 -5.146 1.00 97.50 178 ASP A CA 1
ATOM 1268 C C . ASP A 1 178 ? -11.535 -3.694 -4.686 1.00 97.50 178 ASP A C 1
ATOM 1270 O O . ASP A 1 178 ? -12.701 -3.582 -4.309 1.00 97.50 178 ASP A O 1
ATOM 1274 N N . SER A 1 179 ? -10.703 -2.647 -4.703 1.00 96.75 179 SER A N 1
ATOM 1275 C CA . SER A 1 179 ? -11.160 -1.281 -4.413 1.00 96.75 179 SER A CA 1
ATOM 1276 C C . SER A 1 179 ? -12.014 -0.742 -5.552 1.00 96.75 179 SER A C 1
ATOM 1278 O O . SER A 1 179 ? -11.689 -0.912 -6.730 1.00 96.75 179 SER A O 1
ATOM 1280 N N . GLY A 1 180 ? -13.113 -0.069 -5.211 1.00 95.88 180 GLY A N 1
ATOM 1281 C CA . GLY A 1 180 ? -13.845 0.728 -6.183 1.00 95.88 180 GLY A CA 1
ATOM 1282 C C . GLY A 1 180 ? -13.052 1.955 -6.616 1.00 95.88 180 GLY A C 1
ATOM 1283 O O . GLY A 1 180 ? -13.072 2.255 -7.802 1.00 95.88 180 GLY A O 1
ATOM 1284 N N . GLY A 1 181 ? -12.343 2.615 -5.700 1.00 95.00 181 GLY A N 1
ATOM 1285 C CA . GLY A 1 181 ? -11.462 3.751 -5.971 1.00 95.00 181 GLY A CA 1
ATOM 1286 C C . GLY A 1 181 ? -9.992 3.388 -5.753 1.00 95.00 181 GLY A C 1
ATOM 1287 O O . GLY A 1 181 ? -9.500 2.378 -6.280 1.00 95.00 181 GLY A O 1
ATOM 1288 N N . ASP A 1 182 ? -9.324 4.177 -4.917 1.00 95.50 182 ASP A N 1
ATOM 1289 C CA . ASP A 1 182 ? -7.919 4.008 -4.552 1.00 95.50 182 ASP A CA 1
ATOM 1290 C C . ASP A 1 182 ? -7.730 2.912 -3.489 1.00 95.50 182 ASP A C 1
ATOM 1292 O O . ASP A 1 182 ? -8.632 2.555 -2.724 1.00 95.50 182 ASP A O 1
ATOM 1296 N N . MET A 1 183 ? -6.527 2.351 -3.405 1.00 97.12 183 MET A N 1
ATOM 1297 C CA . MET A 1 183 ? -6.155 1.410 -2.342 1.00 97.12 183 MET A CA 1
ATOM 1298 C C . MET A 1 183 ? -5.638 2.162 -1.117 1.00 97.12 183 MET A C 1
ATOM 1300 O O . MET A 1 183 ? -6.151 1.991 -0.010 1.00 97.12 183 MET A O 1
ATOM 1304 N N . ILE A 1 184 ? -4.631 3.012 -1.324 1.00 96.62 184 ILE A N 1
ATOM 1305 C CA . ILE A 1 184 ? -3.998 3.832 -0.290 1.00 96.62 184 ILE A CA 1
ATOM 1306 C C . ILE A 1 184 ? -4.013 5.275 -0.772 1.00 96.62 184 ILE A C 1
ATOM 1308 O O . ILE A 1 184 ? -3.354 5.602 -1.753 1.00 96.62 184 ILE A O 1
ATOM 1312 N N . GLN A 1 185 ? -4.723 6.139 -0.062 1.00 93.69 185 GLN A N 1
ATOM 1313 C CA . GLN A 1 185 ? -4.881 7.538 -0.419 1.00 93.69 185 GLN A CA 1
ATOM 1314 C C . GLN A 1 185 ? -4.432 8.429 0.730 1.00 93.69 185 GLN A C 1
ATOM 1316 O O . GLN A 1 185 ? -4.907 8.317 1.862 1.00 93.69 185 GLN A O 1
ATOM 1321 N N . GLN A 1 186 ? -3.525 9.347 0.429 1.00 90.69 186 GLN A N 1
ATOM 1322 C CA . GLN A 1 186 ? -3.175 10.419 1.340 1.00 90.69 186 GLN A CA 1
ATOM 1323 C C . GLN A 1 186 ? -3.827 11.716 0.889 1.00 90.69 186 GLN A C 1
ATOM 1325 O O . GLN A 1 186 ? -3.709 12.096 -0.269 1.00 90.69 186 GLN A O 1
ATOM 1330 N N . GLU A 1 187 ? -4.488 12.400 1.819 1.00 87.56 187 GLU A N 1
ATOM 1331 C CA . GLU A 1 187 ? -5.264 13.622 1.555 1.00 87.56 187 GLU A CA 1
ATOM 1332 C C . GLU A 1 187 ? -4.600 14.893 2.112 1.00 87.56 187 GLU A C 1
ATOM 1334 O O . GLU A 1 187 ? -5.162 15.987 2.055 1.00 87.56 187 GLU A O 1
ATOM 1339 N N . GLY A 1 188 ? -3.403 14.760 2.685 1.00 83.31 188 GLY A N 1
ATOM 1340 C CA . GLY A 1 188 ? -2.633 15.858 3.258 1.00 83.31 188 GLY A CA 1
ATOM 1341 C C . GLY A 1 188 ? -1.614 15.383 4.292 1.00 83.31 188 GLY A C 1
ATOM 1342 O O . GLY A 1 188 ? -1.381 14.185 4.458 1.00 83.31 188 GLY A O 1
ATOM 1343 N N . GLY A 1 189 ? -0.993 16.333 4.995 1.00 81.69 189 GLY A N 1
ATOM 1344 C CA . GLY A 1 189 ? 0.036 16.044 5.998 1.00 81.69 189 GLY A CA 1
ATOM 1345 C C . GLY A 1 189 ? 1.333 15.508 5.388 1.00 81.69 189 GLY A C 1
ATOM 1346 O O . GLY A 1 189 ? 1.643 15.752 4.217 1.00 81.69 189 GLY A O 1
ATOM 1347 N N . GLY A 1 190 ? 2.114 14.796 6.195 1.00 77.44 190 GLY A N 1
ATOM 1348 C CA . GLY A 1 190 ? 3.297 14.058 5.763 1.00 77.44 190 GLY A CA 1
ATOM 1349 C C . GLY A 1 190 ? 4.547 14.906 5.522 1.00 77.44 190 GLY A C 1
ATOM 1350 O O . GLY A 1 190 ? 5.576 14.367 5.115 1.00 77.44 190 GLY A O 1
ATOM 1351 N N . SER A 1 191 ? 4.523 16.210 5.798 1.00 82.50 191 SER A N 1
ATOM 1352 C CA . SER A 1 191 ? 5.723 17.042 5.669 1.00 82.50 191 SER A CA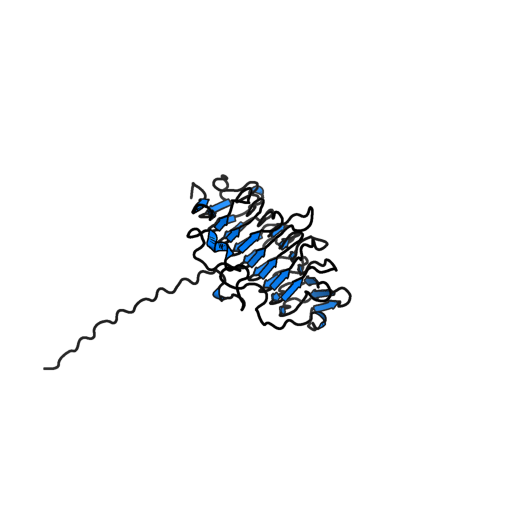 1
ATOM 1353 C C . SER A 1 191 ? 6.772 16.644 6.713 1.00 82.50 191 SER A C 1
ATOM 1355 O O . SER A 1 191 ? 6.514 16.659 7.909 1.00 82.50 191 SER A O 1
ATOM 1357 N N . GLY A 1 192 ? 7.989 16.342 6.271 1.00 83.75 192 GLY A N 1
ATOM 1358 C CA . GLY A 1 192 ? 9.079 15.829 7.098 1.00 83.75 192 GLY A CA 1
ATOM 1359 C C . GLY A 1 192 ? 8.953 14.346 7.455 1.00 83.75 192 GLY A C 1
ATOM 1360 O O . GLY A 1 192 ? 9.708 13.882 8.305 1.00 83.75 192 GLY A O 1
ATOM 1361 N N . SER A 1 193 ? 8.028 13.612 6.830 1.00 88.69 193 SER A N 1
ATOM 1362 C CA . SER A 1 193 ? 7.707 12.233 7.205 1.00 88.69 193 SER A CA 1
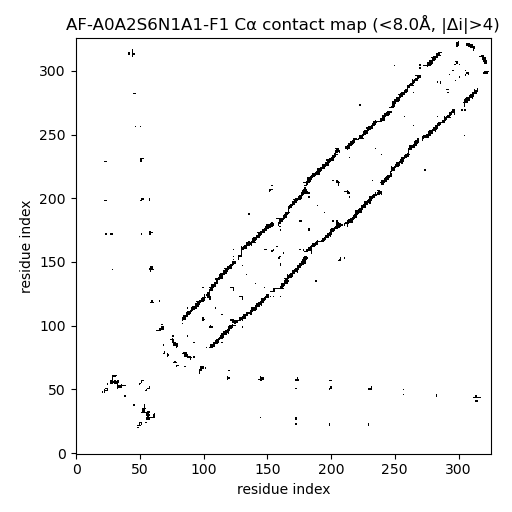ATOM 1363 C C . SER A 1 193 ? 8.345 11.164 6.313 1.00 88.69 193 SER A C 1
ATOM 1365 O O . SER A 1 193 ? 8.948 11.471 5.278 1.00 88.69 193 SER A O 1
ATOM 1367 N N . THR A 1 194 ? 8.205 9.903 6.735 1.00 92.12 194 THR A N 1
ATOM 1368 C CA . THR A 1 194 ? 8.522 8.720 5.924 1.00 92.12 194 THR A CA 1
ATOM 1369 C C . THR A 1 194 ? 7.280 7.860 5.756 1.00 92.12 194 THR A C 1
ATOM 1371 O O . THR A 1 194 ? 6.617 7.522 6.737 1.00 92.12 194 THR A O 1
ATOM 1374 N N . ILE A 1 195 ? 6.968 7.507 4.513 1.00 93.81 195 ILE A N 1
ATOM 1375 C CA . ILE A 1 195 ? 5.837 6.648 4.176 1.00 93.81 195 ILE A CA 1
ATOM 1376 C C . ILE A 1 195 ? 6.372 5.376 3.554 1.00 93.81 195 ILE A C 1
ATOM 1378 O O . ILE A 1 195 ? 7.026 5.414 2.515 1.00 93.81 195 ILE A O 1
ATOM 1382 N N . THR A 1 196 ? 6.072 4.258 4.199 1.00 96.81 196 THR A N 1
ATOM 1383 C CA . THR A 1 196 ? 6.568 2.939 3.825 1.00 96.81 196 THR A CA 1
ATOM 1384 C C . THR A 1 196 ? 5.400 2.058 3.409 1.00 96.81 196 THR A C 1
ATOM 1386 O O . THR A 1 196 ? 4.468 1.822 4.174 1.00 96.81 196 THR A O 1
ATOM 1389 N N . ILE A 1 197 ? 5.449 1.541 2.190 1.00 98.38 197 ILE A N 1
ATOM 1390 C CA . ILE A 1 197 ? 4.472 0.600 1.647 1.00 98.38 197 ILE A CA 1
ATOM 1391 C C . ILE A 1 197 ? 5.278 -0.604 1.185 1.00 98.38 197 ILE A C 1
ATOM 1393 O O . ILE A 1 197 ? 5.948 -0.534 0.155 1.00 98.38 197 ILE A O 1
ATOM 1397 N N . ALA A 1 198 ? 5.282 -1.684 1.966 1.00 98.56 198 ALA A N 1
ATOM 1398 C CA . ALA A 1 198 ? 6.194 -2.794 1.727 1.00 98.56 198 ALA A CA 1
ATOM 1399 C C . ALA A 1 198 ? 5.574 -4.189 1.844 1.00 98.56 198 ALA A C 1
ATOM 1401 O O . ALA A 1 198 ? 4.668 -4.426 2.635 1.00 98.56 198 ALA A O 1
ATOM 1402 N N . HIS A 1 199 ? 6.082 -5.137 1.054 1.00 98.75 199 HIS A N 1
ATOM 1403 C CA . HIS A 1 199 ? 5.712 -6.559 1.147 1.00 98.75 199 HIS A CA 1
ATOM 1404 C C . HIS A 1 199 ? 4.204 -6.834 1.019 1.00 98.75 199 HIS A C 1
ATOM 1406 O O . HIS A 1 199 ? 3.700 -7.824 1.548 1.00 98.75 199 HIS A O 1
ATOM 1412 N N . ASN A 1 200 ? 3.458 -5.957 0.345 1.00 98.94 200 ASN A N 1
ATOM 1413 C CA . ASN A 1 200 ? 2.014 -6.096 0.193 1.00 98.94 200 ASN A CA 1
ATOM 1414 C C . ASN A 1 200 ? 1.656 -6.825 -1.102 1.00 98.94 200 ASN A C 1
ATOM 1416 O O . ASN A 1 200 ? 2.393 -6.785 -2.088 1.00 98.94 200 ASN A O 1
ATOM 1420 N N . LEU A 1 201 ? 0.468 -7.423 -1.116 1.00 98.88 201 LEU A N 1
ATOM 1421 C CA . LEU A 1 201 ? -0.239 -7.761 -2.345 1.00 98.88 201 LEU A CA 1
ATOM 1422 C C . LEU A 1 201 ? -1.356 -6.733 -2.552 1.00 98.88 201 LEU A C 1
ATOM 1424 O O . LEU A 1 201 ? -2.253 -6.626 -1.717 1.00 98.88 201 LEU A O 1
ATOM 1428 N N . ILE A 1 202 ? -1.307 -5.997 -3.661 1.00 98.75 202 ILE A N 1
ATOM 1429 C CA . ILE A 1 202 ? -2.290 -4.969 -4.025 1.00 98.75 202 ILE A CA 1
ATOM 1430 C C . ILE A 1 202 ? -2.962 -5.379 -5.339 1.00 98.75 202 ILE A C 1
ATOM 1432 O O . ILE A 1 202 ? -2.280 -5.557 -6.350 1.00 98.75 202 ILE A O 1
ATOM 1436 N N . GLN A 1 203 ? -4.282 -5.582 -5.349 1.00 97.56 203 GLN A N 1
ATOM 1437 C CA . GLN A 1 203 ? -4.967 -6.165 -6.512 1.00 97.56 203 GLN A CA 1
ATOM 1438 C C . GLN A 1 203 ? -6.260 -5.457 -6.877 1.00 97.56 203 GLN A C 1
ATOM 1440 O O . GLN A 1 203 ? -7.101 -5.247 -6.018 1.00 97.56 203 GLN A O 1
ATOM 1445 N N . ASN A 1 204 ? -6.493 -5.218 -8.164 1.00 96.50 204 ASN A N 1
ATOM 1446 C CA . ASN A 1 204 ? -7.783 -4.737 -8.671 1.00 96.50 204 ASN A CA 1
ATOM 1447 C C . ASN A 1 204 ? -8.245 -3.400 -8.049 1.00 96.50 204 ASN A C 1
ATOM 1449 O O . ASN A 1 204 ? -9.176 -3.368 -7.245 1.00 96.50 204 ASN A O 1
ATOM 1453 N N . GLY A 1 205 ? -7.608 -2.294 -8.434 1.00 94.88 205 GLY A N 1
ATOM 1454 C CA . GLY A 1 205 ? -8.093 -0.935 -8.144 1.00 94.88 205 GLY A CA 1
ATOM 1455 C C . GLY A 1 205 ? -9.089 -0.422 -9.186 1.00 94.88 205 GLY A C 1
ATOM 1456 O O . GLY A 1 205 ? -9.168 -0.973 -10.291 1.00 94.88 205 GLY A O 1
ATOM 1457 N N . GLY A 1 206 ? -9.832 0.635 -8.840 1.00 94.81 206 GLY A N 1
ATOM 1458 C CA . GLY A 1 206 ? -10.685 1.373 -9.781 1.00 94.81 206 GLY A CA 1
ATOM 1459 C C . GLY A 1 206 ? -11.899 0.604 -10.300 1.00 94.81 206 GLY A C 1
ATOM 1460 O O . GLY A 1 206 ? -12.285 0.767 -11.455 1.00 94.81 206 GLY A O 1
ATOM 1461 N N . LEU A 1 207 ? -12.472 -0.308 -9.510 1.00 95.25 207 LEU A N 1
ATOM 1462 C CA . LEU A 1 207 ? -13.591 -1.143 -9.962 1.00 95.25 207 LEU A CA 1
ATOM 1463 C C . LEU A 1 207 ? -14.937 -0.400 -10.042 1.00 95.25 207 LEU A C 1
ATOM 1465 O O . LEU A 1 207 ? -15.864 -0.902 -10.686 1.00 95.25 207 LEU A O 1
ATOM 1469 N N . SER A 1 208 ? -15.061 0.774 -9.417 1.00 92.75 208 SER A N 1
ATOM 1470 C CA . SER A 1 208 ? -16.272 1.592 -9.497 1.00 92.75 208 SER A CA 1
ATOM 1471 C C . SER A 1 208 ? -16.337 2.349 -10.829 1.00 92.75 208 SER A C 1
ATOM 1473 O O . SER A 1 208 ? -15.334 2.863 -11.317 1.00 92.75 208 SER A O 1
ATOM 1475 N N . PRO A 1 209 ? -17.518 2.476 -11.458 1.00 89.12 209 PRO A N 1
ATOM 1476 C CA . PRO A 1 209 ? -17.640 3.246 -12.690 1.00 89.12 209 PRO A CA 1
ATOM 1477 C C . PRO A 1 209 ? -17.239 4.716 -12.504 1.00 89.12 209 PRO A C 1
ATOM 1479 O O . PRO A 1 209 ? -17.876 5.446 -11.749 1.00 89.12 209 PRO A O 1
ATOM 1482 N N . GLY A 1 210 ? -16.229 5.158 -13.256 1.00 84.56 210 GLY A N 1
ATOM 1483 C CA . GLY A 1 210 ? -15.792 6.556 -13.292 1.00 84.56 210 GLY A CA 1
ATOM 1484 C C . GLY A 1 210 ? -14.881 6.986 -12.141 1.00 84.56 210 GLY A C 1
ATOM 1485 O O . GLY A 1 210 ? -14.529 8.162 -12.093 1.00 84.56 210 GLY A O 1
ATOM 1486 N N . SER A 1 211 ? -14.496 6.075 -11.246 1.00 86.06 211 SER A N 1
ATOM 1487 C CA . SER A 1 211 ? -13.474 6.348 -10.237 1.00 86.06 211 SER A CA 1
ATOM 1488 C C . SER A 1 211 ? -12.068 6.294 -10.841 1.00 86.06 211 SER A C 1
ATOM 1490 O O . SER A 1 211 ? -11.833 5.705 -11.902 1.00 86.06 211 SER A O 1
ATOM 1492 N N . HIS A 1 212 ? -11.129 6.928 -10.144 1.00 83.19 212 HIS A N 1
ATOM 1493 C CA . HIS A 1 212 ? -9.704 6.676 -10.316 1.00 83.19 212 HIS A CA 1
ATOM 1494 C C . HIS A 1 212 ? -9.321 5.471 -9.451 1.00 83.19 212 HIS A C 1
ATOM 1496 O O . HIS A 1 212 ? -9.970 5.192 -8.445 1.00 83.19 212 HIS A O 1
ATOM 1502 N N . GLY A 1 213 ? -8.352 4.690 -9.914 1.00 90.31 213 GLY A N 1
ATOM 1503 C CA . GLY A 1 213 ? -8.041 3.382 -9.353 1.00 90.31 213 GLY A CA 1
ATOM 1504 C C . GLY A 1 213 ? -6.588 3.261 -8.960 1.00 90.31 213 GLY A C 1
ATOM 1505 O O . GLY A 1 213 ? -5.892 2.410 -9.517 1.00 90.31 213 GLY A O 1
ATOM 1506 N N . ASP A 1 214 ? -6.103 4.101 -8.058 1.00 93.88 214 ASP A N 1
ATOM 1507 C CA . ASP A 1 214 ? -4.680 4.149 -7.753 1.00 93.88 214 ASP A CA 1
ATOM 1508 C C . ASP A 1 214 ? -4.314 3.078 -6.722 1.00 93.88 214 ASP A C 1
ATOM 1510 O O . ASP A 1 214 ? -4.998 2.868 -5.717 1.00 93.88 214 ASP A O 1
ATOM 1514 N N . TYR A 1 215 ? -3.197 2.379 -6.931 1.00 96.25 215 TYR A N 1
ATOM 1515 C CA . TYR A 1 215 ? -2.630 1.548 -5.865 1.00 96.25 215 TYR A CA 1
ATOM 1516 C C . TYR A 1 215 ? -2.109 2.424 -4.728 1.00 96.25 215 TYR A C 1
ATOM 1518 O O . TYR A 1 215 ? -2.215 2.068 -3.555 1.00 96.25 215 TYR A O 1
ATOM 1526 N N . THR A 1 216 ? -1.576 3.588 -5.079 1.00 95.00 216 THR A N 1
ATOM 1527 C CA . THR A 1 216 ? -1.276 4.652 -4.131 1.00 95.00 216 THR A CA 1
ATOM 1528 C C . THR A 1 216 ? -1.645 5.977 -4.773 1.00 95.00 216 THR A C 1
ATOM 1530 O O . THR A 1 216 ? -1.173 6.235 -5.870 1.00 95.00 216 THR A O 1
ATOM 1533 N N . GLN A 1 217 ? -2.419 6.819 -4.098 1.00 91.88 217 GLN A N 1
ATOM 1534 C CA . GLN A 1 217 ? -2.597 8.224 -4.451 1.00 91.88 217 GLN A CA 1
ATOM 1535 C C . GLN A 1 217 ? -2.020 9.055 -3.316 1.00 91.88 217 GLN A C 1
ATOM 1537 O O . GLN A 1 217 ? -2.678 9.335 -2.310 1.00 91.88 217 GLN A O 1
ATOM 1542 N N . LEU A 1 218 ? -0.736 9.379 -3.426 1.00 89.56 218 LEU A N 1
ATOM 1543 C CA . LEU A 1 218 ? -0.028 10.026 -2.338 1.00 89.56 218 LEU A CA 1
ATOM 1544 C C . LEU A 1 218 ? 0.050 11.548 -2.577 1.00 89.56 218 LEU A C 1
ATOM 1546 O O . LEU A 1 218 ? 0.802 12.014 -3.437 1.00 89.56 218 LEU A O 1
ATOM 1550 N N . LEU A 1 219 ? -0.687 12.324 -1.771 1.00 84.12 219 LEU A N 1
ATOM 1551 C CA . LEU A 1 219 ? -0.746 13.792 -1.833 1.00 84.12 219 LEU A CA 1
ATOM 1552 C C . LEU A 1 219 ? -0.285 14.413 -0.500 1.00 84.12 219 LEU A C 1
ATOM 1554 O O . LEU A 1 219 ? -1.070 14.609 0.427 1.00 84.12 219 LEU A O 1
ATOM 1558 N N . THR A 1 220 ? 1.006 14.719 -0.371 1.00 78.00 220 THR A N 1
ATOM 1559 C CA . THR A 1 220 ? 1.569 15.384 0.815 1.00 78.00 220 THR A CA 1
ATOM 1560 C C . THR A 1 220 ? 1.419 16.894 0.776 1.00 78.00 220 THR A C 1
ATOM 1562 O O . THR A 1 220 ? 1.508 17.531 -0.270 1.00 78.00 220 THR A O 1
ATOM 1565 N N . SER A 1 221 ? 1.299 17.506 1.956 1.00 76.38 221 SER A N 1
ATOM 1566 C CA . SER A 1 221 ? 1.328 18.965 2.113 1.00 76.38 221 SER A CA 1
ATOM 1567 C C . SER A 1 221 ? 2.749 19.551 2.164 1.00 76.38 221 SER A C 1
ATOM 1569 O O . SER A 1 221 ? 2.907 20.749 2.394 1.00 76.38 221 SER A O 1
ATOM 1571 N N . GLY A 1 222 ? 3.791 18.728 1.996 1.00 78.12 222 GLY A N 1
ATOM 1572 C CA . GLY A 1 222 ? 5.192 19.152 2.019 1.00 78.12 222 GLY A CA 1
ATOM 1573 C C . GLY A 1 222 ? 6.187 18.026 1.698 1.00 78.12 222 GLY A C 1
ATOM 1574 O O . GLY A 1 222 ? 5.770 16.935 1.308 1.00 78.12 222 GLY A O 1
ATOM 1575 N N . PRO A 1 223 ? 7.502 18.283 1.853 1.00 82.38 223 PRO A N 1
ATOM 1576 C CA . PRO A 1 223 ? 8.564 17.311 1.596 1.00 82.38 223 PRO A CA 1
ATOM 1577 C C . PRO A 1 223 ? 8.408 16.021 2.387 1.00 82.38 223 PRO A C 1
ATOM 1579 O O . PRO A 1 223 ? 8.341 16.075 3.605 1.00 82.38 223 PRO A O 1
ATOM 1582 N N . ALA A 1 224 ? 8.456 14.866 1.734 1.00 88.88 224 ALA A N 1
ATOM 1583 C CA . ALA A 1 224 ? 8.378 13.569 2.398 1.00 88.88 224 ALA A CA 1
ATOM 1584 C C . ALA A 1 224 ? 9.275 12.541 1.701 1.00 88.88 224 ALA A C 1
ATOM 1586 O O . ALA A 1 224 ? 9.593 12.691 0.516 1.00 88.88 224 ALA A O 1
ATOM 1587 N N . THR A 1 225 ? 9.685 11.520 2.453 1.00 92.31 225 THR A N 1
ATOM 1588 C CA . THR A 1 225 ? 10.357 10.330 1.921 1.00 92.31 225 THR A CA 1
ATOM 1589 C C . THR A 1 225 ? 9.314 9.244 1.663 1.00 92.31 225 THR A C 1
ATOM 1591 O O . THR A 1 225 ? 8.536 8.931 2.563 1.00 92.31 225 THR A O 1
ATOM 1594 N N . VAL A 1 226 ? 9.311 8.650 0.470 1.00 92.81 226 VAL A N 1
ATOM 1595 C CA . VAL A 1 226 ? 8.471 7.484 0.143 1.00 92.81 226 VAL A CA 1
ATOM 1596 C C . VAL A 1 226 ? 9.322 6.254 -0.119 1.00 92.81 226 VAL A C 1
ATOM 1598 O O . VAL A 1 226 ? 10.320 6.318 -0.825 1.00 92.81 226 VAL A O 1
ATOM 1601 N N . GLU A 1 227 ? 8.910 5.131 0.448 1.00 95.69 227 GLU A N 1
ATOM 1602 C CA . GLU A 1 227 ? 9.546 3.829 0.295 1.00 95.69 227 GLU A CA 1
ATOM 1603 C C . GLU A 1 227 ? 8.482 2.810 -0.121 1.00 95.69 227 GLU A C 1
ATOM 1605 O O . GLU A 1 227 ? 7.733 2.304 0.716 1.00 95.69 227 GLU A O 1
ATOM 1610 N N . ILE A 1 228 ? 8.391 2.515 -1.419 1.00 97.50 228 ILE A N 1
ATOM 1611 C CA . ILE A 1 228 ? 7.450 1.525 -1.963 1.00 97.50 228 ILE A CA 1
ATOM 1612 C C . ILE A 1 228 ? 8.249 0.308 -2.411 1.00 97.50 228 ILE A C 1
ATOM 1614 O O . ILE A 1 228 ? 8.789 0.289 -3.519 1.00 97.50 228 ILE A O 1
ATOM 1618 N N . ASN A 1 229 ? 8.345 -0.701 -1.542 1.00 97.56 229 ASN A N 1
ATOM 1619 C CA . ASN A 1 229 ? 9.356 -1.747 -1.675 1.00 97.56 229 ASN A CA 1
ATOM 1620 C C . ASN A 1 229 ? 8.785 -3.168 -1.620 1.00 97.56 229 ASN A C 1
ATOM 1622 O O . ASN A 1 229 ? 7.992 -3.492 -0.743 1.00 97.56 229 ASN A O 1
ATOM 1626 N N . TYR A 1 230 ? 9.243 -4.062 -2.498 1.00 98.50 230 TYR A N 1
ATOM 1627 C CA . TYR A 1 230 ? 8.887 -5.493 -2.450 1.00 98.50 230 TYR A CA 1
ATOM 1628 C C . TYR A 1 230 ? 7.377 -5.802 -2.512 1.00 98.50 230 TYR A C 1
ATOM 1630 O O . TYR A 1 230 ? 6.938 -6.863 -2.063 1.00 98.50 230 TYR A O 1
ATOM 1638 N N . ASN A 1 231 ? 6.561 -4.910 -3.078 1.00 98.81 231 ASN A N 1
ATOM 1639 C CA . ASN A 1 231 ? 5.135 -5.169 -3.266 1.00 98.81 231 ASN A CA 1
ATOM 1640 C C . ASN A 1 231 ? 4.893 -5.978 -4.540 1.00 98.81 231 ASN A C 1
ATOM 1642 O O . ASN A 1 231 ? 5.629 -5.870 -5.523 1.00 98.81 231 ASN A O 1
ATOM 1646 N N . MET A 1 232 ? 3.804 -6.739 -4.551 1.00 98.38 232 MET A N 1
ATOM 1647 C CA . MET A 1 232 ? 3.209 -7.241 -5.777 1.00 98.38 232 MET A CA 1
ATOM 1648 C C . MET A 1 232 ? 1.948 -6.442 -6.093 1.00 98.38 232 MET A C 1
ATOM 1650 O O . MET A 1 232 ? 1.043 -6.366 -5.262 1.00 98.38 232 MET A O 1
ATOM 1654 N N . THR A 1 233 ? 1.848 -5.926 -7.316 1.00 98.25 233 THR A N 1
ATOM 1655 C CA . THR A 1 233 ? 0.602 -5.380 -7.849 1.00 98.25 233 THR A CA 1
ATOM 1656 C C . THR A 1 233 ? 0.077 -6.236 -8.994 1.00 98.25 233 THR A C 1
ATOM 1658 O O . THR A 1 233 ? 0.842 -6.732 -9.827 1.00 98.25 233 THR A O 1
ATOM 1661 N N . THR A 1 234 ? -1.238 -6.456 -9.038 1.00 96.50 234 THR A N 1
ATOM 1662 C CA . THR A 1 234 ? -1.865 -7.128 -10.179 1.00 96.50 234 THR A CA 1
ATOM 1663 C C . THR A 1 234 ? -3.263 -6.614 -10.482 1.00 96.50 234 THR A C 1
ATOM 1665 O O . THR A 1 234 ? -4.112 -6.522 -9.600 1.00 96.50 234 THR A O 1
ATOM 1668 N N . GLN A 1 235 ? -3.521 -6.329 -11.757 1.00 95.50 235 GLN A N 1
ATOM 1669 C CA . GLN A 1 235 ? -4.835 -5.904 -12.226 1.00 95.50 235 GLN A CA 1
ATOM 1670 C C . GLN A 1 235 ? -5.426 -6.902 -13.226 1.00 95.50 235 GLN A C 1
ATOM 1672 O O . GLN A 1 235 ? -4.892 -7.103 -14.321 1.00 95.50 235 GLN A O 1
ATOM 1677 N N . ALA A 1 236 ? -6.578 -7.474 -12.878 1.00 90.81 236 ALA A N 1
ATOM 1678 C CA . ALA A 1 236 ? -7.409 -8.262 -13.790 1.00 90.81 236 ALA A CA 1
ATOM 1679 C C . ALA A 1 236 ? -8.792 -7.631 -14.053 1.00 90.81 236 ALA A C 1
ATOM 1681 O O . ALA A 1 236 ? -9.484 -8.068 -14.972 1.00 90.81 236 ALA A O 1
ATOM 1682 N N . GLY A 1 237 ? -9.189 -6.634 -13.253 1.00 81.94 237 GLY A N 1
ATOM 1683 C CA . GLY A 1 237 ? -10.461 -5.917 -13.374 1.00 81.94 237 GLY A CA 1
ATOM 1684 C C . GLY A 1 237 ? -10.400 -4.697 -14.298 1.00 81.94 237 GLY A C 1
ATOM 1685 O O . GLY A 1 237 ? -10.012 -4.801 -15.461 1.00 81.94 237 GLY A O 1
ATOM 1686 N N . ALA A 1 238 ? -10.813 -3.540 -13.770 1.00 89.56 238 ALA A N 1
ATOM 1687 C CA . ALA A 1 238 ? -10.750 -2.241 -14.445 1.00 89.56 238 ALA A CA 1
ATOM 1688 C C . ALA A 1 238 ? -9.297 -1.804 -14.738 1.00 89.56 238 ALA A C 1
ATOM 1690 O O . ALA A 1 238 ? -8.367 -2.600 -14.627 1.00 89.56 238 ALA A O 1
ATOM 1691 N N . MET A 1 239 ? -9.075 -0.547 -15.117 1.00 90.81 239 MET A N 1
ATOM 1692 C CA . MET A 1 239 ? -7.731 0.001 -15.319 1.00 90.81 239 MET A CA 1
ATOM 1693 C C . MET A 1 239 ? -7.291 0.768 -14.069 1.00 90.81 239 MET A C 1
ATOM 1695 O O . MET A 1 239 ? -7.939 1.743 -13.704 1.00 90.81 239 MET A O 1
ATOM 1699 N N . SER A 1 240 ? -6.198 0.336 -13.434 1.00 92.62 240 SER A N 1
ATOM 1700 C CA . SER A 1 240 ? -5.549 1.100 -12.356 1.00 92.62 240 SER A CA 1
ATOM 1701 C C . SER A 1 240 ? -4.649 2.197 -12.935 1.00 92.62 240 SER A C 1
ATOM 1703 O O . SER A 1 240 ? -4.205 2.070 -14.079 1.00 92.62 240 SER A O 1
ATOM 1705 N N . GLN A 1 241 ? -4.322 3.242 -12.167 1.00 91.50 241 GLN A N 1
ATOM 1706 C CA . GLN A 1 241 ? -3.268 4.180 -12.575 1.00 91.50 241 GLN A CA 1
ATOM 1707 C C . GLN A 1 241 ? -1.88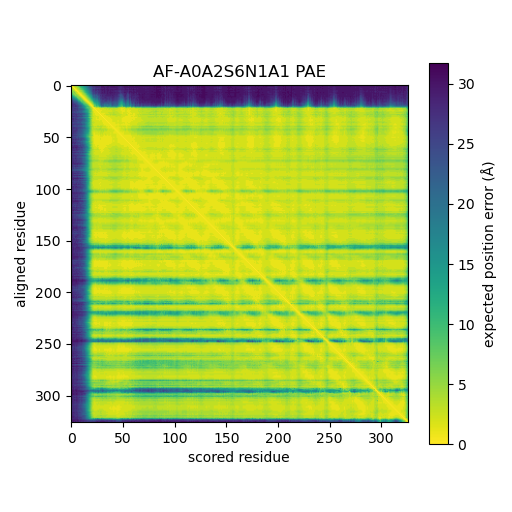1 3.833 -12.042 1.00 91.50 241 GLN A C 1
ATOM 1709 O O . GLN A 1 241 ? -0.929 4.442 -12.504 1.00 91.50 241 GLN A O 1
ATOM 1714 N N . GLY A 1 242 ? -1.750 2.830 -11.166 1.00 94.19 242 GLY A N 1
ATOM 1715 C CA . GLY A 1 242 ? -0.471 2.370 -10.619 1.00 94.19 242 GLY A CA 1
ATOM 1716 C C . GLY A 1 242 ? -0.122 2.963 -9.252 1.00 94.19 242 GLY A C 1
ATOM 1717 O O . GLY A 1 242 ? -0.995 3.352 -8.478 1.00 94.19 242 GLY A O 1
ATOM 1718 N N . LEU A 1 243 ? 1.175 2.989 -8.942 1.00 94.69 243 LEU A N 1
ATOM 1719 C CA . LEU A 1 243 ? 1.748 3.557 -7.719 1.00 94.69 243 LEU A CA 1
ATOM 1720 C C . LEU A 1 243 ? 1.999 5.064 -7.916 1.00 94.69 243 LEU A C 1
ATOM 1722 O O . LEU A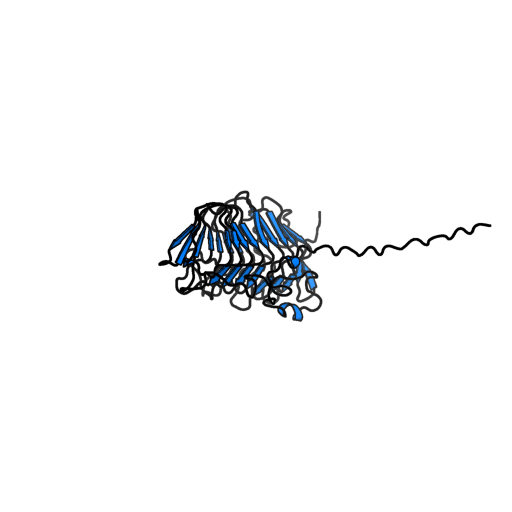 1 243 ? 3.075 5.459 -8.374 1.00 94.69 243 LEU A O 1
ATOM 1726 N N . MET A 1 244 ? 0.996 5.907 -7.652 1.00 91.62 244 MET A N 1
ATOM 1727 C CA . MET A 1 244 ? 1.104 7.354 -7.862 1.00 91.62 244 MET A CA 1
ATOM 1728 C C . MET A 1 244 ? 1.778 8.054 -6.677 1.00 91.62 244 MET A C 1
ATOM 1730 O O . MET A 1 244 ? 1.378 7.880 -5.520 1.00 91.62 244 MET A O 1
ATOM 1734 N N . THR A 1 245 ? 2.808 8.858 -6.969 1.00 87.56 245 THR A N 1
ATOM 1735 C CA . THR A 1 245 ? 3.619 9.590 -5.970 1.00 87.56 245 THR A CA 1
ATOM 1736 C C . THR A 1 245 ? 3.680 11.103 -6.238 1.00 87.56 245 THR A C 1
ATOM 1738 O O . THR A 1 245 ? 4.675 11.770 -5.962 1.00 87.56 245 THR A O 1
ATOM 1741 N N . ASP A 1 246 ? 2.589 11.663 -6.760 1.00 72.75 246 ASP A N 1
ATOM 1742 C CA . ASP A 1 246 ? 2.507 12.986 -7.400 1.00 72.75 246 ASP A CA 1
ATOM 1743 C C . ASP A 1 246 ? 2.998 14.193 -6.570 1.00 72.75 246 ASP A C 1
ATOM 1745 O O . ASP A 1 246 ? 3.353 15.218 -7.146 1.00 72.75 246 ASP A O 1
ATOM 1749 N N . ALA A 1 247 ? 3.050 14.104 -5.236 1.00 68.94 247 ALA A N 1
ATOM 1750 C CA . ALA A 1 247 ? 3.493 15.200 -4.360 1.00 68.94 247 ALA A CA 1
ATOM 1751 C C . ALA A 1 247 ? 4.857 14.973 -3.677 1.00 68.94 247 ALA A C 1
ATOM 1753 O O . ALA A 1 247 ? 5.293 15.790 -2.854 1.00 68.94 247 ALA A O 1
ATOM 1754 N N . TYR A 1 248 ? 5.537 13.868 -3.984 1.00 67.62 248 TYR A N 1
ATOM 1755 C CA . TYR A 1 248 ? 6.699 13.432 -3.217 1.00 67.62 248 TYR A CA 1
ATOM 1756 C C . TYR A 1 248 ? 7.998 13.944 -3.757 1.00 67.62 248 TYR A C 1
ATOM 1758 O O . TYR A 1 248 ? 8.133 14.294 -4.926 1.00 67.62 248 TYR A O 1
ATOM 1766 N N . GLN A 1 249 ? 8.957 14.010 -2.840 1.00 74.00 249 GLN A N 1
ATOM 1767 C CA . GLN A 1 249 ? 10.141 14.800 -3.075 1.00 74.00 249 GLN A CA 1
ATOM 1768 C C . GLN A 1 249 ? 11.435 13.998 -3.079 1.00 74.00 249 GLN A C 1
ATOM 1770 O O . GLN A 1 249 ? 12.414 14.498 -3.618 1.00 74.00 249 GLN A O 1
ATOM 1775 N N . ARG A 1 250 ? 11.454 12.800 -2.478 1.00 90.25 250 ARG A N 1
ATOM 1776 C CA . ARG A 1 250 ? 12.586 11.858 -2.470 1.00 90.25 250 ARG A CA 1
ATOM 1777 C C . ARG A 1 250 ? 12.133 10.465 -2.029 1.00 90.25 250 ARG A C 1
ATOM 1779 O O . ARG A 1 250 ? 11.082 10.343 -1.397 1.00 90.25 250 ARG A O 1
ATOM 1786 N N . GLY A 1 251 ? 12.949 9.445 -2.273 1.00 93.38 251 GLY A N 1
ATOM 1787 C CA . GLY A 1 251 ? 12.661 8.092 -1.804 1.00 93.38 251 GLY A CA 1
ATOM 1788 C C . GLY A 1 251 ? 13.105 6.985 -2.750 1.00 93.38 251 GLY A C 1
ATOM 1789 O O . GLY A 1 251 ? 13.953 7.200 -3.619 1.00 93.38 251 GLY A O 1
ATOM 1790 N N . GLU A 1 252 ? 12.514 5.806 -2.574 1.00 94.94 252 GLU A N 1
ATOM 1791 C CA . GLU A 1 252 ? 12.725 4.650 -3.439 1.00 94.94 252 GLU A CA 1
ATOM 1792 C C . GLU A 1 252 ? 11.408 3.946 -3.794 1.00 94.94 252 GLU A C 1
ATOM 1794 O O . GLU A 1 252 ? 10.525 3.760 -2.956 1.00 94.94 252 GLU A O 1
ATOM 1799 N N . ILE A 1 253 ? 11.319 3.499 -5.046 1.00 96.00 253 ILE A N 1
ATOM 1800 C CA . ILE A 1 253 ? 10.332 2.527 -5.519 1.00 96.00 253 ILE A CA 1
ATOM 1801 C C . ILE A 1 253 ? 11.134 1.339 -6.030 1.00 96.00 253 ILE A C 1
ATOM 1803 O O . ILE A 1 253 ? 11.719 1.407 -7.118 1.00 96.00 253 ILE A O 1
ATOM 1807 N N . THR A 1 254 ? 11.245 0.277 -5.230 1.00 97.12 254 THR A N 1
ATOM 1808 C CA . THR A 1 254 ? 12.194 -0.795 -5.539 1.00 97.12 254 THR A CA 1
ATOM 1809 C C . THR A 1 254 ? 11.712 -2.218 -5.283 1.00 97.12 254 THR A C 1
ATOM 1811 O O . THR A 1 254 ? 10.915 -2.482 -4.390 1.00 97.12 254 THR A O 1
ATOM 1814 N N . HIS A 1 255 ? 12.220 -3.174 -6.067 1.00 98.12 255 HIS A N 1
ATOM 1815 C CA . HIS A 1 255 ? 11.923 -4.603 -5.918 1.00 98.12 255 HIS A CA 1
ATOM 1816 C C . HIS A 1 255 ? 10.428 -4.959 -6.019 1.00 98.12 255 HIS A C 1
ATOM 1818 O O . HIS A 1 255 ? 10.003 -6.017 -5.549 1.00 98.12 255 HIS A O 1
ATOM 1824 N N . ASN A 1 256 ? 9.609 -4.107 -6.644 1.00 98.56 256 ASN A N 1
ATOM 1825 C CA . ASN A 1 256 ? 8.195 -4.401 -6.851 1.00 98.56 256 ASN A CA 1
ATOM 1826 C C . ASN A 1 256 ? 7.999 -5.300 -8.075 1.00 98.56 256 ASN A C 1
ATOM 1828 O O . ASN A 1 256 ? 8.752 -5.223 -9.047 1.00 98.56 256 ASN A O 1
ATOM 1832 N N . VAL A 1 257 ? 6.950 -6.120 -8.038 1.00 98.44 257 VAL A N 1
ATOM 1833 C CA . VAL A 1 257 ? 6.465 -6.892 -9.185 1.00 98.44 257 VAL A CA 1
ATOM 1834 C C . VAL A 1 257 ? 5.117 -6.342 -9.610 1.00 98.44 257 VAL A C 1
ATOM 1836 O O . VAL A 1 257 ? 4.180 -6.365 -8.819 1.00 98.44 257 VAL A O 1
ATOM 1839 N N . MET A 1 258 ? 5.001 -5.854 -10.840 1.00 97.94 258 MET A N 1
ATOM 1840 C CA . MET A 1 258 ? 3.830 -5.094 -11.272 1.00 97.94 258 MET A CA 1
ATOM 1841 C C . MET A 1 258 ? 3.273 -5.627 -12.588 1.00 97.94 258 MET A C 1
ATOM 1843 O O . MET A 1 258 ? 3.931 -5.581 -13.623 1.00 97.94 258 MET A O 1
ATOM 1847 N N . ILE A 1 259 ? 2.059 -6.170 -12.557 1.00 96.38 259 ILE A N 1
ATOM 1848 C CA . ILE A 1 259 ? 1.462 -6.839 -13.719 1.00 96.38 259 ILE A CA 1
ATOM 1849 C C . ILE A 1 259 ? -0.004 -6.456 -13.917 1.00 96.38 259 ILE A C 1
ATOM 1851 O O . ILE A 1 259 ? -0.694 -6.019 -12.998 1.00 96.38 259 ILE A O 1
ATOM 1855 N N . GLY A 1 260 ? -0.524 -6.710 -15.112 1.00 94.31 260 GLY A N 1
ATOM 1856 C CA . GLY A 1 260 ? -1.929 -6.466 -15.429 1.00 94.31 260 GLY A CA 1
ATOM 1857 C C . GLY A 1 260 ? -2.189 -5.079 -16.007 1.00 94.31 260 GLY A C 1
ATOM 1858 O O . GLY A 1 260 ? -1.266 -4.349 -16.349 1.00 94.31 260 GLY A O 1
ATOM 1859 N N . SER A 1 261 ? -3.469 -4.760 -16.190 1.00 93.38 261 SER A N 1
ATOM 1860 C CA . SER A 1 261 ? -3.899 -3.521 -16.842 1.00 93.38 261 SER A CA 1
ATOM 1861 C C . SER A 1 261 ? -3.647 -2.286 -15.972 1.00 93.38 261 SER A C 1
ATOM 1863 O O . SER A 1 261 ? -4.261 -2.129 -14.920 1.00 93.38 261 SER A O 1
ATOM 1865 N N . CYS A 1 262 ? -2.821 -1.357 -16.431 1.00 92.31 262 CYS A N 1
ATOM 1866 C CA . CYS A 1 262 ? -2.684 -0.046 -15.800 1.00 92.31 262 CYS A CA 1
ATOM 1867 C C . CYS A 1 262 ? -2.520 1.046 -16.859 1.00 92.31 262 CYS A C 1
ATOM 1869 O O . CYS A 1 262 ? -2.283 0.754 -18.029 1.00 92.31 262 CYS A O 1
ATOM 1871 N N . THR A 1 263 ? -2.648 2.315 -16.482 1.00 91.75 263 THR A N 1
ATOM 1872 C CA . THR A 1 263 ? -2.116 3.383 -17.335 1.00 91.75 263 THR A CA 1
ATOM 1873 C C . THR A 1 263 ? -0.592 3.342 -17.253 1.00 91.75 263 THR A C 1
ATOM 1875 O O . THR A 1 263 ? 0.073 3.012 -18.231 1.00 91.75 263 THR A O 1
ATOM 1878 N N . PHE A 1 264 ? -0.041 3.565 -16.066 1.00 92.38 264 PHE A N 1
ATOM 1879 C CA . PHE A 1 264 ? 1.384 3.474 -15.781 1.00 92.38 264 PHE A CA 1
ATOM 1880 C C . PHE A 1 264 ? 1.598 2.674 -14.501 1.00 92.38 264 PHE A C 1
ATOM 1882 O O . PHE A 1 264 ? 0.687 2.519 -13.695 1.00 92.38 264 PHE A O 1
ATOM 1889 N N . PHE A 1 265 ? 2.779 2.096 -14.311 1.00 93.81 265 PHE A N 1
ATOM 1890 C CA . PHE A 1 265 ? 3.050 1.337 -13.089 1.00 93.81 265 PHE A CA 1
ATOM 1891 C C . PHE A 1 265 ? 3.467 2.230 -11.927 1.00 93.81 265 PHE A C 1
ATOM 1893 O O . PHE A 1 265 ? 3.158 1.921 -10.777 1.00 93.81 265 PHE A O 1
ATOM 1900 N N . THR A 1 266 ? 4.105 3.355 -12.228 1.00 92.44 266 THR A N 1
ATOM 1901 C CA . THR A 1 266 ? 4.493 4.359 -11.244 1.00 92.44 266 THR A CA 1
ATOM 1902 C C . THR A 1 266 ? 4.347 5.763 -11.821 1.00 92.44 266 THR A C 1
ATOM 1904 O O . THR A 1 266 ? 4.426 5.957 -13.035 1.00 92.44 266 THR A O 1
ATOM 1907 N N . SER A 1 267 ? 4.183 6.760 -10.955 1.00 88.31 267 SER A N 1
ATOM 1908 C CA . SER A 1 267 ? 4.320 8.169 -11.329 1.00 88.31 267 SER A CA 1
ATOM 1909 C C . SER A 1 267 ? 5.312 8.890 -10.431 1.00 88.31 267 SER A C 1
ATOM 1911 O O . SER A 1 267 ? 5.532 8.479 -9.292 1.00 88.31 267 SER A O 1
ATOM 1913 N N . MET A 1 268 ? 5.897 9.968 -10.948 1.00 85.69 268 MET A N 1
ATOM 1914 C CA . MET A 1 268 ? 6.539 11.015 -10.151 1.00 85.69 268 MET A CA 1
ATOM 1915 C C . MET A 1 268 ? 6.539 12.331 -10.941 1.00 85.69 268 MET A C 1
ATOM 1917 O O . MET A 1 268 ? 6.770 12.338 -12.159 1.00 85.69 268 MET A O 1
ATOM 1921 N N . ASP A 1 269 ? 6.328 13.454 -10.252 1.00 84.25 269 ASP A N 1
ATOM 1922 C CA . ASP A 1 269 ? 6.501 14.784 -10.836 1.00 84.25 269 ASP A CA 1
ATOM 1923 C C . ASP A 1 269 ? 7.898 15.334 -10.520 1.00 84.25 269 ASP A C 1
ATOM 1925 O O . ASP A 1 269 ? 8.213 15.706 -9.393 1.00 84.25 269 ASP A O 1
ATOM 1929 N N . ILE A 1 270 ? 8.754 15.440 -11.540 1.00 85.00 270 ILE A N 1
ATOM 1930 C CA . ILE A 1 270 ? 10.116 15.983 -11.392 1.00 85.00 270 ILE A CA 1
ATOM 1931 C C . ILE A 1 270 ? 10.097 17.389 -10.782 1.00 85.00 270 ILE A C 1
ATOM 1933 O O . ILE A 1 270 ? 11.008 17.761 -10.044 1.00 85.00 270 ILE A O 1
ATOM 1937 N N . LYS A 1 271 ? 9.058 18.187 -11.064 1.00 84.62 271 LYS A N 1
ATOM 1938 C CA . LYS A 1 271 ? 8.963 19.569 -10.572 1.00 84.62 271 LYS A CA 1
ATOM 1939 C C . LYS A 1 271 ? 8.771 19.651 -9.061 1.00 84.62 271 LYS A C 1
ATOM 1941 O O . LYS A 1 271 ? 9.043 20.706 -8.489 1.00 84.62 271 LYS A O 1
ATOM 1946 N N . THR A 1 272 ? 8.295 18.580 -8.430 1.00 82.19 272 THR A N 1
ATOM 1947 C CA . THR A 1 272 ? 8.080 18.519 -6.982 1.00 82.19 272 THR A CA 1
ATOM 1948 C C . THR A 1 272 ? 9.250 17.874 -6.246 1.00 82.19 272 THR A C 1
ATOM 1950 O O . THR A 1 272 ? 9.317 17.996 -5.023 1.00 82.19 272 THR A O 1
ATOM 1953 N N . LEU A 1 273 ? 10.200 17.246 -6.951 1.00 86.88 273 LEU A N 1
ATOM 1954 C CA . LEU A 1 273 ? 11.375 16.627 -6.337 1.00 86.88 273 LEU A CA 1
ATOM 1955 C C . LEU A 1 273 ? 12.258 17.664 -5.624 1.00 86.88 273 LEU A C 1
ATOM 1957 O O . LEU A 1 273 ? 12.674 18.666 -6.202 1.00 86.88 273 LEU A O 1
ATOM 1961 N N . SER A 1 274 ? 12.576 17.399 -4.355 1.00 86.69 274 SER A N 1
ATOM 1962 C CA . SER A 1 274 ? 13.535 18.177 -3.547 1.00 86.69 274 SER A CA 1
ATOM 1963 C C . SER A 1 274 ? 14.741 17.350 -3.091 1.00 86.69 274 SER A C 1
ATOM 1965 O O . SER A 1 274 ? 15.672 17.874 -2.480 1.00 86.69 274 SER A O 1
ATOM 1967 N N . GLY A 1 275 ? 14.743 16.060 -3.417 1.00 90.00 275 GLY A N 1
ATOM 1968 C CA . GLY A 1 275 ? 15.845 15.123 -3.293 1.00 90.00 275 GLY A CA 1
ATOM 1969 C C . GLY A 1 275 ? 15.688 13.996 -4.314 1.00 90.00 275 GLY A C 1
ATOM 1970 O O . GLY A 1 275 ? 14.808 14.034 -5.170 1.00 90.00 275 GLY A O 1
ATOM 1971 N N . THR A 1 276 ? 16.567 13.001 -4.248 1.00 92.19 276 THR A N 1
ATOM 1972 C CA . THR A 1 276 ? 16.561 11.902 -5.216 1.00 92.19 276 THR A CA 1
ATOM 1973 C C . THR A 1 276 ? 15.404 10.935 -4.957 1.00 92.19 276 THR A C 1
ATOM 1975 O O . THR A 1 276 ? 15.233 10.448 -3.838 1.00 92.19 276 THR A O 1
ATOM 1978 N N . MET A 1 277 ? 14.636 10.642 -6.002 1.00 92.31 277 MET A N 1
ATOM 1979 C CA . MET A 1 277 ? 13.709 9.523 -6.109 1.00 92.31 277 MET A CA 1
ATOM 1980 C C . MET A 1 277 ? 14.339 8.455 -7.006 1.00 92.31 277 MET A C 1
ATOM 1982 O O . MET A 1 277 ? 14.637 8.714 -8.173 1.00 92.31 277 MET A O 1
ATOM 1986 N N . THR A 1 278 ? 14.545 7.259 -6.459 1.00 94.19 278 THR A N 1
ATOM 1987 C CA . THR A 1 278 ? 15.170 6.148 -7.187 1.00 94.19 278 THR A CA 1
ATOM 1988 C C . THR A 1 278 ? 14.146 5.066 -7.504 1.00 94.19 278 THR A C 1
ATOM 1990 O O . THR A 1 278 ? 13.555 4.477 -6.602 1.00 94.19 278 THR A O 1
ATOM 1993 N N . VAL A 1 279 ? 13.970 4.750 -8.784 1.00 95.25 279 VAL A N 1
ATOM 1994 C CA . VAL A 1 279 ? 13.129 3.645 -9.257 1.00 95.25 279 VAL A CA 1
ATOM 1995 C C . VAL A 1 279 ? 14.043 2.542 -9.754 1.00 95.25 279 VAL A C 1
ATOM 1997 O O . VAL A 1 279 ? 14.658 2.659 -10.821 1.00 95.25 279 VAL A O 1
ATOM 2000 N N . ARG A 1 280 ? 14.174 1.471 -8.969 1.00 95.88 280 ARG A N 1
ATOM 2001 C CA . ARG A 1 280 ? 15.166 0.439 -9.270 1.00 95.88 280 ARG A CA 1
ATOM 2002 C C . ARG A 1 280 ? 14.744 -0.980 -8.986 1.00 95.88 280 ARG A C 1
ATOM 2004 O O . ARG A 1 280 ? 13.987 -1.230 -8.054 1.00 95.88 280 ARG A O 1
ATOM 2011 N N . ASP A 1 281 ? 15.309 -1.912 -9.740 1.00 97.31 281 ASP A N 1
ATOM 2012 C CA . ASP A 1 281 ? 15.131 -3.346 -9.514 1.00 97.31 281 ASP A CA 1
ATOM 2013 C C . ASP A 1 281 ? 13.651 -3.766 -9.521 1.00 97.31 281 ASP A C 1
ATOM 2015 O O . ASP A 1 281 ? 13.267 -4.715 -8.850 1.00 97.31 281 ASP A O 1
ATOM 2019 N N . ASN A 1 282 ? 12.782 -3.056 -10.244 1.00 98.06 282 ASN A N 1
ATOM 2020 C CA . ASN A 1 282 ? 11.379 -3.441 -10.375 1.00 98.06 282 ASN A CA 1
ATOM 2021 C C . ASN A 1 282 ? 11.187 -4.384 -11.560 1.00 98.06 282 ASN A C 1
ATOM 2023 O O . ASN A 1 282 ? 11.835 -4.228 -12.589 1.00 98.06 282 ASN A O 1
ATOM 2027 N N . TYR A 1 283 ? 10.257 -5.324 -11.440 1.00 98.19 283 TYR A N 1
ATOM 2028 C CA . TYR A 1 283 ? 9.884 -6.257 -12.499 1.00 98.19 283 TYR A CA 1
ATOM 2029 C C . TYR A 1 283 ? 8.450 -5.965 -12.918 1.00 98.19 283 TYR A C 1
ATOM 2031 O O . TYR A 1 283 ? 7.556 -5.925 -12.075 1.00 98.19 283 TYR A O 1
ATOM 2039 N N . TYR A 1 284 ? 8.205 -5.746 -14.203 1.00 97.44 284 TYR A N 1
ATOM 2040 C CA . TYR A 1 284 ? 6.887 -5.330 -14.672 1.00 97.44 284 TYR A CA 1
ATOM 2041 C C . TYR A 1 284 ? 6.474 -6.012 -15.974 1.00 97.44 284 TYR A C 1
ATOM 2043 O O . TYR A 1 284 ? 7.312 -6.509 -16.716 1.00 97.44 284 TYR A O 1
ATOM 2051 N N . ASP A 1 285 ? 5.173 -6.047 -16.255 1.00 95.75 285 ASP A N 1
ATOM 2052 C CA . ASP A 1 285 ? 4.624 -6.493 -17.539 1.00 95.75 285 ASP A CA 1
ATOM 2053 C C . ASP A 1 285 ? 3.891 -5.336 -18.222 1.00 95.75 285 ASP A C 1
ATOM 2055 O O . ASP A 1 285 ? 2.741 -5.035 -17.902 1.00 95.75 285 ASP A O 1
ATOM 2059 N N . ALA A 1 286 ? 4.548 -4.701 -19.194 1.00 86.88 286 ALA A N 1
ATOM 2060 C CA . ALA A 1 286 ? 3.977 -3.575 -19.928 1.00 86.88 286 ALA A CA 1
ATOM 2061 C C . ALA A 1 286 ? 2.963 -3.968 -21.016 1.00 86.88 286 ALA A C 1
ATOM 2063 O O . ALA A 1 286 ? 2.399 -3.085 -21.658 1.00 86.88 286 ALA A O 1
ATOM 2064 N N . SER A 1 287 ? 2.671 -5.257 -21.232 1.00 91.31 287 SER A N 1
ATOM 2065 C CA . SER A 1 287 ? 1.780 -5.703 -22.320 1.00 91.31 287 SER A CA 1
ATOM 2066 C C . SER A 1 287 ? 0.349 -5.165 -22.221 1.00 91.31 287 SER A C 1
ATOM 2068 O O . SER A 1 287 ? -0.376 -5.157 -23.218 1.00 91.31 287 SER A O 1
ATOM 2070 N N . LYS A 1 288 ? -0.065 -4.720 -21.028 1.00 90.69 288 LYS A N 1
ATOM 2071 C CA . LYS A 1 288 ? -1.378 -4.114 -20.755 1.00 90.69 288 LYS A CA 1
ATOM 2072 C C . LYS A 1 288 ? -1.277 -2.737 -20.090 1.00 90.69 288 LYS A C 1
ATOM 2074 O O . LYS A 1 288 ? -2.270 -2.262 -19.543 1.00 90.69 288 LYS A O 1
ATOM 2079 N N . ALA A 1 289 ? -0.100 -2.119 -20.145 1.00 91.50 289 ALA A N 1
ATOM 2080 C CA . ALA A 1 289 ? 0.148 -0.777 -19.641 1.00 91.50 289 ALA A CA 1
ATOM 2081 C C . ALA A 1 289 ? 0.311 0.219 -20.798 1.00 91.50 289 ALA A C 1
ATOM 2083 O O . ALA A 1 289 ? 0.719 -0.165 -21.894 1.00 91.50 289 ALA A O 1
ATOM 2084 N N . TYR A 1 290 ? 0.042 1.506 -20.573 1.00 90.81 290 TYR A N 1
ATOM 2085 C CA . TYR A 1 290 ? 0.479 2.556 -21.507 1.00 90.81 290 TYR A CA 1
ATOM 2086 C C . TYR A 1 290 ? 1.987 2.802 -21.409 1.00 90.81 290 TYR A C 1
ATOM 2088 O O . TYR A 1 290 ? 2.612 3.196 -22.392 1.00 90.81 290 TYR A O 1
ATOM 2096 N N . GLY A 1 291 ? 2.582 2.536 -20.245 1.00 87.62 291 GLY A N 1
ATOM 2097 C CA . GLY A 1 291 ? 4.023 2.584 -20.045 1.00 87.62 291 GLY A CA 1
ATOM 2098 C C . GLY A 1 291 ? 4.431 2.216 -18.624 1.00 87.62 291 GLY A C 1
ATOM 2099 O O . GLY A 1 291 ? 3.608 1.844 -17.791 1.00 87.62 291 GLY A O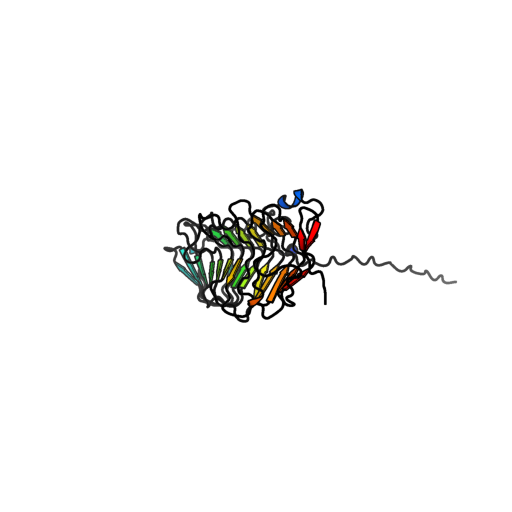 1
ATOM 2100 N N . PHE A 1 292 ? 5.726 2.334 -18.338 1.00 88.25 292 PHE A N 1
ATOM 2101 C CA . PHE A 1 292 ? 6.250 2.081 -16.998 1.00 88.25 292 PHE A CA 1
ATOM 2102 C C . PHE A 1 292 ? 6.041 3.286 -16.060 1.00 88.25 292 PHE A C 1
ATOM 2104 O O . PHE A 1 292 ? 5.573 3.099 -14.939 1.00 88.25 292 PHE A O 1
ATOM 2111 N N . VAL A 1 293 ? 6.326 4.512 -16.526 1.00 86.50 293 VAL A N 1
ATOM 2112 C CA . VAL A 1 293 ? 6.362 5.746 -15.708 1.00 86.50 293 VAL A CA 1
ATOM 2113 C C . VAL A 1 293 ? 5.612 6.903 -16.393 1.00 86.50 293 VAL A C 1
ATOM 2115 O O . VAL A 1 293 ? 5.630 6.991 -17.621 1.00 86.50 293 VAL A O 1
ATOM 2118 N N . TYR A 1 294 ? 4.979 7.792 -15.612 1.00 82.12 294 TYR A N 1
ATOM 2119 C CA . TYR A 1 294 ? 4.264 9.012 -16.049 1.00 82.12 294 TYR A CA 1
ATOM 2120 C C . TYR A 1 294 ? 4.404 10.178 -15.043 1.00 82.12 294 TYR A C 1
ATOM 2122 O O . TYR A 1 294 ? 4.740 9.929 -13.885 1.00 82.12 294 TYR A O 1
ATOM 2130 N N . PRO A 1 295 ? 4.086 11.448 -15.395 1.00 65.31 295 PRO A N 1
ATOM 2131 C CA . PRO A 1 295 ? 3.983 12.036 -16.741 1.00 65.31 295 PRO A CA 1
ATOM 2132 C C . PRO A 1 295 ? 5.292 12.598 -17.278 1.00 65.31 295 PRO A C 1
ATOM 2134 O O . PRO A 1 295 ? 5.472 12.691 -18.489 1.00 65.31 295 PRO A O 1
ATOM 2137 N N . ASN A 1 296 ? 6.155 13.055 -16.373 1.00 65.81 296 ASN A N 1
ATOM 2138 C CA . ASN A 1 296 ? 7.281 13.928 -16.698 1.00 65.81 296 ASN A CA 1
ATOM 2139 C C . ASN A 1 296 ? 8.634 13.250 -16.486 1.00 65.81 296 ASN A C 1
ATOM 2141 O O . ASN A 1 296 ? 9.651 13.891 -16.709 1.00 65.81 296 ASN A O 1
ATOM 2145 N N . SER A 1 297 ? 8.634 12.002 -16.029 1.00 64.00 297 SER A N 1
ATOM 2146 C CA . SER A 1 297 ? 9.804 11.258 -15.578 1.00 64.00 297 SER A CA 1
ATOM 2147 C C . SER A 1 297 ? 9.916 9.920 -16.286 1.00 64.00 297 SER A C 1
ATOM 2149 O O . SER A 1 297 ? 8.929 9.330 -16.729 1.00 64.00 297 SER A O 1
ATOM 2151 N N . GLY A 1 298 ? 11.149 9.456 -16.409 1.00 80.56 298 GLY A N 1
ATOM 2152 C CA . GLY A 1 298 ? 11.501 8.216 -17.077 1.00 80.56 298 GLY A CA 1
ATOM 2153 C C . GLY A 1 298 ? 13.009 8.152 -17.292 1.00 80.56 298 GLY A C 1
ATOM 2154 O O . GLY A 1 298 ? 13.707 9.124 -17.010 1.00 80.56 298 GLY A O 1
ATOM 2155 N N . PRO A 1 299 ? 13.528 7.029 -17.803 1.00 83.88 299 PRO A N 1
ATOM 2156 C CA . PRO A 1 299 ? 14.944 6.935 -18.110 1.00 83.88 299 PRO A CA 1
ATOM 2157 C C . PRO A 1 299 ? 15.407 8.087 -18.999 1.00 83.88 299 PRO A C 1
ATOM 2159 O O . PRO A 1 299 ? 14.735 8.428 -19.976 1.00 83.88 299 PRO A O 1
ATOM 2162 N N . ASP A 1 300 ? 16.568 8.649 -18.677 1.00 86.75 300 ASP A N 1
ATOM 2163 C CA . ASP A 1 300 ? 17.199 9.741 -19.419 1.00 86.75 300 ASP A CA 1
ATOM 2164 C C . ASP A 1 300 ? 16.370 11.045 -19.495 1.00 86.75 300 ASP A C 1
ATOM 2166 O O . ASP A 1 300 ? 16.535 11.842 -20.423 1.00 86.75 300 ASP A O 1
ATOM 2170 N N . ASP A 1 301 ? 15.525 11.326 -18.496 1.00 86.62 301 ASP A N 1
ATOM 2171 C CA . ASP A 1 301 ? 14.683 12.536 -18.414 1.00 86.62 301 ASP A CA 1
ATOM 2172 C C . ASP A 1 301 ? 15.442 13.849 -18.106 1.00 86.62 301 ASP A C 1
ATOM 2174 O O . ASP A 1 301 ? 14.833 14.910 -17.939 1.00 86.62 301 ASP A O 1
ATOM 2178 N N . SER A 1 302 ? 16.780 13.809 -18.095 1.00 86.38 302 SER A N 1
ATOM 2179 C CA . SER A 1 302 ? 17.724 14.904 -17.807 1.00 86.38 302 SER A CA 1
ATOM 2180 C C . SER A 1 302 ? 17.736 15.442 -16.373 1.00 86.38 302 SER A C 1
ATOM 2182 O O . SER A 1 302 ? 18.564 16.305 -16.063 1.00 86.38 302 SER A O 1
ATOM 2184 N N . SER A 1 303 ? 16.876 14.940 -15.489 1.00 89.50 303 SER A N 1
ATOM 2185 C CA . SER A 1 303 ? 16.859 15.340 -14.088 1.00 89.50 303 SER A CA 1
ATOM 2186 C C . SER A 1 303 ? 17.830 14.477 -13.272 1.00 89.50 303 SER A C 1
ATOM 2188 O O . SER A 1 303 ? 17.791 13.256 -13.347 1.00 89.50 303 SER A O 1
ATOM 2190 N N . PRO A 1 304 ? 18.700 15.075 -12.436 1.00 90.06 304 PRO A N 1
ATOM 2191 C CA . PRO A 1 304 ? 19.569 14.312 -11.537 1.00 90.06 304 PRO A CA 1
ATOM 2192 C C . PRO A 1 304 ? 18.826 13.780 -10.297 1.00 90.06 304 PRO A C 1
ATOM 2194 O O . PRO A 1 304 ? 19.429 13.125 -9.448 1.00 90.06 304 PRO A O 1
ATOM 2197 N N . LEU A 1 305 ? 17.545 14.130 -10.137 1.00 91.50 305 LEU A N 1
ATOM 2198 C CA . LEU A 1 305 ? 16.726 13.755 -8.986 1.00 91.50 305 LEU A CA 1
ATOM 2199 C C . LEU A 1 305 ? 15.822 12.554 -9.275 1.00 91.50 305 LEU A C 1
ATOM 2201 O O . LEU A 1 305 ? 15.346 11.941 -8.330 1.00 91.50 305 LEU A O 1
ATOM 2205 N N . SER A 1 306 ? 15.599 12.205 -10.538 1.00 91.62 306 SER A N 1
ATOM 2206 C CA . SER A 1 306 ? 14.821 11.042 -10.969 1.00 91.62 306 SER A CA 1
ATOM 2207 C C . SER A 1 306 ? 15.790 10.016 -11.536 1.00 91.62 306 SER A C 1
ATOM 2209 O O . SER A 1 306 ? 16.400 10.245 -12.571 1.00 91.62 306 SER A O 1
ATOM 2211 N N . VAL A 1 307 ? 15.991 8.915 -10.810 1.00 93.31 307 VAL A N 1
ATOM 2212 C CA . VAL A 1 307 ? 17.046 7.941 -11.118 1.00 93.31 307 VAL A CA 1
ATOM 2213 C C . VAL A 1 307 ? 16.435 6.576 -11.404 1.00 93.31 307 VAL A C 1
ATOM 2215 O O . VAL A 1 307 ? 15.750 6.012 -10.548 1.00 93.31 307 VAL A O 1
ATOM 2218 N N . PHE A 1 308 ? 16.722 6.015 -12.579 1.00 94.50 308 PHE A N 1
ATOM 2219 C CA . PHE A 1 308 ? 16.229 4.710 -13.022 1.00 94.50 308 PHE A CA 1
ATOM 2220 C C . PHE A 1 308 ? 17.366 3.698 -13.131 1.00 94.50 308 PHE A C 1
ATOM 2222 O O . PHE A 1 308 ? 18.311 3.883 -13.897 1.00 94.50 308 PHE A O 1
ATOM 2229 N N . ILE A 1 309 ? 17.272 2.590 -12.390 1.00 95.44 309 ILE A N 1
ATOM 2230 C CA . ILE A 1 309 ? 18.323 1.561 -12.362 1.00 95.44 309 ILE A CA 1
ATOM 2231 C C . ILE A 1 309 ? 17.694 0.174 -12.481 1.00 95.44 309 ILE A C 1
ATOM 2233 O O . ILE A 1 309 ? 16.962 -0.256 -11.602 1.00 95.44 309 ILE A O 1
ATOM 2237 N N . HIS A 1 310 ? 18.036 -0.575 -13.526 1.00 95.94 310 HIS A N 1
ATOM 2238 C CA . HIS A 1 310 ? 17.745 -2.009 -13.604 1.00 95.94 310 HIS A CA 1
ATOM 2239 C C . HIS A 1 310 ? 16.251 -2.392 -13.416 1.00 95.94 310 HIS A C 1
ATOM 2241 O O . HIS A 1 310 ? 15.914 -3.288 -12.648 1.00 95.94 310 HIS A O 1
ATOM 2247 N N . ASN A 1 311 ? 15.323 -1.722 -14.109 1.00 96.81 311 ASN A N 1
ATOM 2248 C CA . ASN A 1 311 ? 13.910 -2.129 -14.116 1.00 96.81 311 ASN A CA 1
ATOM 2249 C C . ASN A 1 311 ? 13.647 -3.092 -15.283 1.00 96.81 311 ASN A C 1
ATOM 2251 O O . ASN A 1 311 ? 13.941 -2.757 -16.424 1.00 96.81 311 ASN A O 1
ATOM 2255 N N . VAL A 1 312 ? 13.101 -4.276 -15.024 1.00 97.12 312 VAL A N 1
ATOM 2256 C CA . VAL A 1 312 ? 13.020 -5.383 -15.987 1.00 97.12 312 VAL A CA 1
ATOM 2257 C C . VAL A 1 312 ? 11.596 -5.556 -16.519 1.00 97.12 312 VAL A C 1
ATOM 2259 O O . VAL A 1 312 ? 10.674 -5.840 -15.755 1.00 97.12 312 VAL A O 1
ATOM 2262 N N . ASP A 1 313 ? 11.423 -5.457 -17.837 1.00 96.50 313 ASP A N 1
ATOM 2263 C CA . ASP A 1 313 ? 10.209 -5.909 -18.524 1.00 96.50 313 ASP A CA 1
ATOM 2264 C C . ASP A 1 313 ? 10.210 -7.443 -18.578 1.00 96.50 313 ASP A C 1
ATOM 2266 O O . ASP A 1 313 ? 10.992 -8.070 -19.295 1.00 96.50 313 ASP A O 1
ATOM 2270 N N . MET A 1 314 ? 9.321 -8.075 -17.819 1.00 97.62 314 MET A N 1
ATOM 2271 C CA . MET A 1 314 ? 9.241 -9.529 -17.701 1.00 97.62 314 MET A CA 1
ATOM 2272 C C . MET A 1 314 ? 8.821 -10.217 -19.007 1.00 97.62 314 MET A C 1
ATOM 2274 O O . MET A 1 314 ? 9.072 -11.411 -19.187 1.00 97.62 314 MET A O 1
ATOM 2278 N N . THR A 1 315 ? 8.200 -9.498 -19.948 1.00 96.00 315 THR A N 1
ATOM 2279 C CA . THR A 1 315 ? 7.721 -10.087 -21.210 1.00 96.00 315 THR A CA 1
ATOM 2280 C C . THR A 1 315 ? 8.857 -10.449 -22.164 1.00 96.00 315 THR A C 1
ATOM 2282 O O . THR A 1 315 ? 8.712 -11.356 -22.985 1.00 96.00 315 THR A O 1
ATOM 2285 N N . ASN A 1 316 ? 9.997 -9.765 -22.053 1.00 95.50 316 ASN A N 1
ATOM 2286 C CA . ASN A 1 316 ? 11.119 -9.886 -22.986 1.00 95.50 316 ASN A CA 1
ATOM 2287 C C . ASN A 1 316 ? 12.506 -9.830 -22.308 1.00 95.50 316 ASN A C 1
ATOM 2289 O O . ASN A 1 316 ? 13.504 -10.115 -22.966 1.00 95.50 316 ASN A O 1
ATOM 2293 N N . GLY A 1 317 ? 12.577 -9.518 -21.011 1.00 95.44 317 GLY A N 1
ATOM 2294 C CA . GLY A 1 317 ? 13.814 -9.382 -20.238 1.00 95.44 317 GLY A CA 1
ATOM 2295 C C . GLY A 1 317 ? 14.561 -8.063 -20.468 1.00 95.44 317 GLY A C 1
ATOM 2296 O O . GLY A 1 317 ? 15.707 -7.939 -20.040 1.00 95.44 317 GLY A O 1
ATOM 2297 N N . ALA A 1 318 ? 13.963 -7.093 -21.165 1.00 94.88 318 ALA A N 1
ATOM 2298 C CA . ALA A 1 318 ? 14.580 -5.801 -21.429 1.00 94.88 318 ALA A CA 1
ATOM 2299 C C . ALA A 1 318 ? 14.730 -4.991 -20.140 1.00 94.88 318 ALA A C 1
ATOM 2301 O O . ALA A 1 318 ? 13.854 -4.995 -19.276 1.00 94.88 318 ALA A O 1
ATOM 2302 N N . VAL A 1 319 ? 15.845 -4.269 -20.038 1.00 94.94 319 VAL A N 1
ATOM 2303 C CA . VAL A 1 319 ? 16.162 -3.421 -18.889 1.00 94.94 319 VAL A CA 1
ATOM 2304 C C . VAL A 1 319 ? 15.914 -1.956 -19.235 1.00 94.94 319 VAL A C 1
ATOM 2306 O O . VAL A 1 319 ? 16.318 -1.474 -20.291 1.00 94.94 319 VAL A O 1
ATOM 2309 N N . VAL A 1 320 ? 15.261 -1.261 -18.310 1.00 92.44 320 VAL A N 1
ATOM 2310 C CA . VAL A 1 320 ? 14.922 0.159 -18.335 1.00 92.44 320 VAL A CA 1
ATOM 2311 C C . VAL A 1 320 ? 15.706 0.860 -17.222 1.00 92.44 320 VAL A C 1
ATOM 2313 O O . VAL A 1 320 ? 15.466 0.641 -16.029 1.00 92.44 320 VAL A O 1
ATOM 2316 N N . GLU A 1 321 ? 16.685 1.669 -17.627 1.00 93.94 321 GLU A N 1
ATOM 2317 C CA . GLU A 1 321 ? 17.631 2.387 -16.764 1.00 93.94 321 GLU A CA 1
ATOM 2318 C C . GLU A 1 321 ? 18.182 3.642 -17.459 1.00 93.94 321 GLU A C 1
ATOM 2320 O O . GLU A 1 321 ? 18.115 3.741 -18.685 1.00 93.94 321 GLU A O 1
ATOM 2325 N N . ASP A 1 322 ? 18.760 4.568 -16.692 1.00 91.19 322 ASP A N 1
ATOM 2326 C CA . ASP A 1 322 ? 19.439 5.750 -17.232 1.00 91.19 322 ASP A CA 1
ATOM 2327 C C . ASP A 1 322 ? 20.731 5.381 -17.979 1.00 91.19 322 ASP A C 1
ATOM 2329 O O . ASP A 1 322 ? 21.596 4.658 -17.472 1.00 91.19 322 ASP A O 1
ATOM 2333 N N . SER A 1 323 ? 20.918 5.947 -19.174 1.00 84.31 323 SER A N 1
ATOM 2334 C CA . SER A 1 323 ? 22.072 5.690 -20.045 1.00 84.31 323 SER A CA 1
ATOM 2335 C C . SER A 1 323 ? 23.384 6.303 -19.539 1.00 84.31 323 SER A C 1
ATOM 2337 O O . SER A 1 323 ? 24.470 5.870 -19.938 1.00 84.31 323 SER A O 1
ATOM 2339 N N . ARG A 1 324 ? 23.319 7.325 -18.673 1.00 67.25 324 ARG A N 1
ATOM 2340 C CA . ARG A 1 324 ? 24.487 8.051 -18.147 1.00 67.25 324 ARG A CA 1
ATOM 2341 C C . ARG A 1 324 ? 24.482 8.064 -16.625 1.00 67.25 324 ARG A C 1
ATOM 2343 O O . ARG A 1 324 ? 23.954 8.980 -16.008 1.00 67.25 324 ARG A O 1
ATOM 2350 N N . ARG A 1 325 ? 25.164 7.092 -16.025 1.00 55.38 325 ARG A N 1
ATOM 2351 C CA . ARG A 1 325 ? 25.547 7.157 -14.609 1.00 55.38 325 ARG A CA 1
ATOM 2352 C C . ARG A 1 325 ? 26.673 8.191 -14.469 1.00 55.38 325 ARG A C 1
ATOM 2354 O O . ARG A 1 325 ? 27.766 7.946 -14.982 1.00 55.38 325 ARG A O 1
ATOM 2361 N N . GLN A 1 326 ? 26.406 9.346 -13.858 1.00 41.25 326 GLN A N 1
ATOM 2362 C CA . GLN A 1 326 ? 27.464 10.200 -13.298 1.00 41.25 326 GLN A CA 1
ATOM 2363 C C . GLN A 1 326 ? 27.620 9.892 -11.816 1.00 41.25 326 GLN A C 1
ATOM 2365 O O . GLN A 1 326 ? 26.580 9.857 -11.125 1.00 41.25 326 GLN A O 1
#

InterPro domains:
  IPR011050 Pectin lyase fold/virulence factor [SSF51126] (71-299)
  IPR012334 Pectin lyase fold [G3DSA:2.160.20.10] (22-324)
  IPR039448 Right handed beta helix domain [PF13229] (63-206)

Secondary structure (DSSP, 8-state):
-----PPPP-------------SSGGGPPSS--SSTTTTGGGTT-S-SSPPBTTTB--SSPTT--PBPGGG---TTEEEETTTTEEEE-SSS-EEESBEETGGG--EEEE-SSS-EEES-EEE--TT-B-SEEE-TT--SEEEES-EEE-TT---BTT--SEEE-SS-EEEES-EEE--SS-SEEE-S--TT-EEEEES-EEE----STT---EEEEE--SS--EEEEES-EEEEEEEEE-EEE-TT--EEEEES-EEE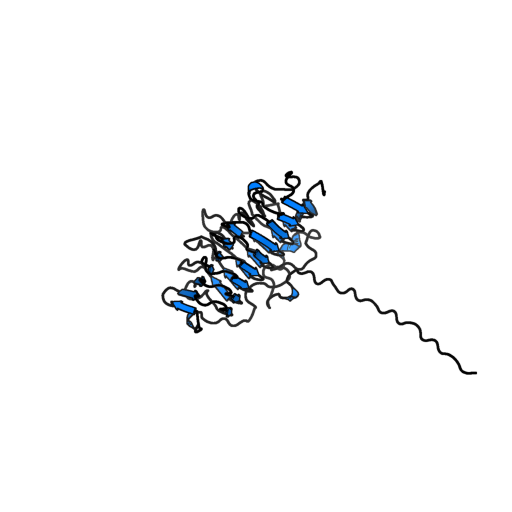EEEEEEEEE-GGG-SS-EEEES-EE-GGGEEEEEEES--TT-S-TTEEEE-EEETTT--EE--S---

Radius of gyration: 21.86 Å; Cα contacts (8 Å, |Δi|>4): 1021; chains: 1; bounding box: 86×62×50 Å

Nearest PDB structures (foldseek):
  1ru4-assembly1_A  TM=5.199E-01  e=4.854E-01  Dickeya chrysanthemi
  6tgf-assembly1_D  TM=3.298E-01  e=7.342E-02  Pantoea stewartii subsp. stewartii DC283
  6tgf-assembly1_E  TM=3.315E-01  e=1.135E-01  Pantoea stewartii subsp. stewartii DC283
  8jaz-assembly2_B  TM=3.000E-01  e=8.054E+00  Azotobacter chroococcum NCIMB 8003
  2b0r-assembly1_B  TM=1.829E-01  e=5.208E+00  Cryptosporidium parvum

Foldseek 3Di:
DDDDDDDDDDDDPPPPPPPPPPLCQVVAAADDQQAQCVLVVLPPLDDPDQFFSHRGDFAAHPPQQADEPVPDDDPQWDADPVLQEIEGRDALAEQERHEQCPPFGHAYEYQAENYEYYNYETENGPSLAQNYAEDQRHAHYHYGRHEFYQCLGQGPDFRENHEYAHAEYEDERYEFENGLAEHAEYPEAHAVHEYEYHSYEHEAFNSHPPHAGEPYHYDYPHEHEYHQESYEYEYPHDEHQAHEPAQYAEYENENYEYEYAYQENYEYDLVNHPAAYEYEHYEYACPRYVYHYDDQDFAPSVRPRYFYYFYAHSNPRDGGGHPDDD

Sequence (326 aa):
MAAFLGSAPRTASVASAAVAIGDGSSNASAGAPQVPNVLKSYGANVPTWRVAGVHYHVGVPDGLMLKDPSTISMAGVSVDAVHHIVKVTGSNVTLNGYDFSGGGGWQVNVQAANTTIKNCNFVVGSNNLVPIYGTSGASDLFVVYCTINGAGRDPSPSGGLITYSGDSFTVDHCWLHDSGGDMIQQEGGGSGSTITIAHNLIQNGGLSPGSHGDYTQLLTSGPATVEINYNMTTQAGAMSQGLMTDAYQRGEITHNVMIGSCTFFTSMDIKTLSGTMTVRDNYYDASKAYGFVYPNSGPDDSSPLSVFIHNVDMTNGAVVEDSRRQ

pLDDT: mean 90.29, std 14.42, range [35.44, 98.94]